Protein AF-A0A1F4ZRH1-F1 (afdb_monomer_lite)

Structure (mmCIF, N/CA/C/O backbone):
data_AF-A0A1F4ZRH1-F1
#
_entry.id   AF-A0A1F4ZRH1-F1
#
loop_
_atom_site.group_PDB
_atom_site.id
_atom_site.type_symbol
_atom_site.label_atom_id
_atom_site.label_alt_id
_atom_site.label_comp_id
_atom_site.label_asym_id
_atom_site.label_entity_id
_atom_site.label_seq_id
_atom_site.pdbx_PDB_i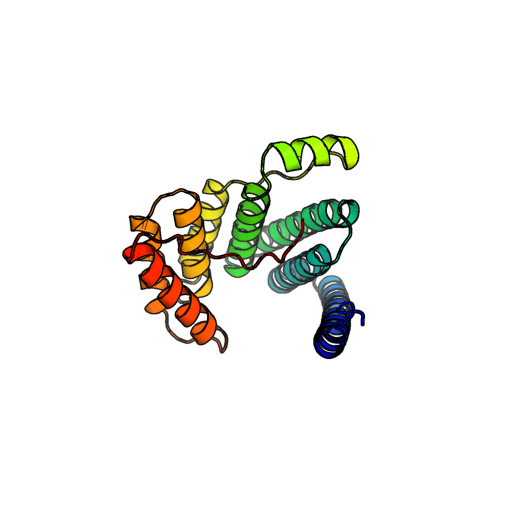ns_code
_atom_site.Cartn_x
_atom_site.Cartn_y
_atom_site.Cartn_z
_atom_site.occupancy
_atom_site.B_iso_or_equiv
_atom_site.auth_seq_id
_atom_site.auth_comp_id
_atom_site.auth_asym_id
_atom_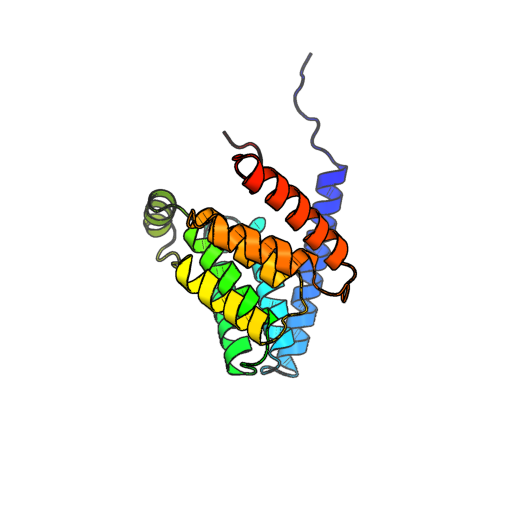site.auth_atom_id
_atom_site.pdbx_PDB_model_num
ATOM 1 N N . MET A 1 1 ? 32.258 24.489 25.227 1.00 35.72 1 MET A N 1
ATOM 2 C CA . MET A 1 1 ? 32.718 23.386 24.354 1.00 35.72 1 MET A CA 1
ATOM 3 C C . MET A 1 1 ? 31.509 22.876 23.590 1.00 35.72 1 MET A C 1
ATOM 5 O O . MET A 1 1 ? 30.436 22.806 24.173 1.00 35.72 1 MET A O 1
ATOM 9 N N . ASN A 1 2 ? 31.666 22.681 22.284 1.00 35.19 2 ASN A N 1
ATOM 10 C CA . ASN A 1 2 ? 30.595 22.516 21.301 1.00 35.19 2 ASN A CA 1
ATOM 11 C C . ASN A 1 2 ? 29.856 21.171 21.477 1.00 35.19 2 ASN A C 1
ATOM 13 O O . ASN A 1 2 ? 30.513 20.148 21.639 1.00 35.19 2 ASN A O 1
ATOM 17 N N . VAL A 1 3 ? 28.518 21.177 21.445 1.00 43.03 3 VAL A N 1
ATOM 18 C CA . VAL A 1 3 ? 27.642 19.982 21.545 1.00 43.03 3 VAL A CA 1
ATOM 19 C C . VAL A 1 3 ? 26.944 19.728 20.196 1.00 43.03 3 VAL A C 1
ATOM 21 O O . VAL A 1 3 ? 25.777 19.358 20.130 1.00 43.03 3 VAL A O 1
ATOM 24 N N . GLY A 1 4 ? 27.651 19.991 19.098 1.00 48.06 4 GLY A N 1
ATOM 25 C CA . GLY A 1 4 ? 27.211 19.716 17.732 1.00 48.06 4 GLY A CA 1
ATOM 26 C C . GLY A 1 4 ? 28.145 18.697 17.088 1.00 48.06 4 GLY A C 1
ATOM 27 O O . GLY A 1 4 ? 29.353 18.795 17.268 1.00 48.06 4 GLY A O 1
ATOM 28 N N . ASP A 1 5 ? 27.567 17.752 16.348 1.00 49.81 5 ASP A N 1
ATOM 29 C CA . ASP A 1 5 ? 28.230 16.772 15.472 1.00 49.81 5 ASP A CA 1
ATOM 30 C C . ASP A 1 5 ? 28.573 15.397 16.070 1.00 49.81 5 ASP A C 1
ATOM 32 O O . ASP A 1 5 ? 29.643 14.834 15.849 1.00 49.81 5 ASP A O 1
ATOM 36 N N . HIS A 1 6 ? 27.589 14.751 16.698 1.00 49.56 6 HIS A N 1
ATOM 37 C CA . HIS A 1 6 ? 27.483 13.292 16.586 1.00 49.56 6 HIS A CA 1
ATOM 38 C C . HIS A 1 6 ? 26.570 12.935 15.410 1.00 49.56 6 HIS A C 1
ATOM 40 O O . HIS A 1 6 ? 25.412 12.559 15.580 1.00 49.56 6 HIS A O 1
ATOM 46 N N . VAL A 1 7 ? 27.102 13.055 14.191 1.00 51.12 7 VAL A N 1
ATOM 47 C CA . VAL A 1 7 ? 26.555 12.314 13.049 1.00 51.12 7 VAL A CA 1
ATOM 48 C C . VAL A 1 7 ? 26.763 10.832 13.365 1.00 51.12 7 VAL A C 1
ATOM 50 O O . VAL A 1 7 ? 27.896 10.393 13.550 1.00 51.12 7 VAL A O 1
ATOM 53 N N . ASP A 1 8 ? 25.681 10.063 13.496 1.00 56.31 8 ASP A N 1
ATOM 54 C CA . ASP A 1 8 ? 25.752 8.625 13.765 1.00 56.31 8 ASP A CA 1
ATOM 55 C C . ASP A 1 8 ? 26.332 7.900 12.537 1.00 56.31 8 ASP A C 1
ATOM 57 O O . ASP A 1 8 ? 25.618 7.500 11.614 1.00 56.31 8 ASP A O 1
ATOM 61 N N . TYR A 1 9 ? 27.659 7.762 12.505 1.00 53.91 9 TYR A N 1
ATOM 62 C CA . TYR A 1 9 ? 28.399 7.109 11.425 1.00 53.91 9 TYR A CA 1
ATOM 63 C C . TYR A 1 9 ? 27.911 5.670 11.161 1.00 53.91 9 TYR A C 1
ATOM 65 O O . TYR A 1 9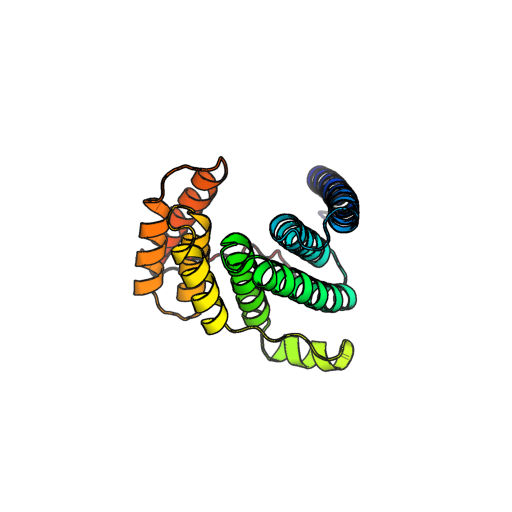 ? 27.936 5.223 10.018 1.00 53.91 9 TYR A O 1
ATOM 73 N N . ARG A 1 10 ? 27.370 4.956 12.166 1.00 54.31 10 ARG A N 1
ATOM 74 C CA . ARG A 1 10 ? 26.767 3.621 11.967 1.00 54.31 10 ARG A CA 1
ATOM 75 C C . ARG A 1 10 ? 25.454 3.680 11.196 1.00 54.31 10 ARG A C 1
ATOM 77 O O . ARG A 1 10 ? 25.177 2.774 10.409 1.00 54.31 10 ARG A O 1
ATOM 84 N N . ALA A 1 11 ? 24.643 4.710 11.427 1.00 60.69 11 ALA A N 1
ATOM 85 C CA . ALA A 1 11 ? 23.401 4.912 10.691 1.00 60.69 11 ALA A CA 1
ATOM 86 C C . ALA A 1 11 ? 23.687 5.254 9.222 1.00 60.69 11 ALA A C 1
ATOM 88 O O . ALA A 1 11 ? 23.061 4.675 8.334 1.00 60.69 11 ALA A O 1
ATOM 89 N N . LYS A 1 12 ? 24.693 6.104 8.975 1.00 60.84 12 LYS A N 1
ATOM 90 C CA . LYS A 1 12 ? 25.123 6.491 7.625 1.00 60.84 12 LYS A CA 1
ATOM 91 C C . LYS A 1 12 ? 25.695 5.310 6.831 1.00 60.84 12 LYS A C 1
ATOM 93 O O . LYS A 1 12 ? 25.246 5.050 5.719 1.00 60.84 12 LYS A O 1
ATOM 98 N N . ASP A 1 13 ? 26.588 4.522 7.430 1.00 69.00 13 ASP A N 1
ATOM 99 C CA . ASP A 1 13 ? 27.142 3.314 6.799 1.00 69.00 13 ASP A CA 1
ATOM 100 C C . ASP A 1 13 ? 26.060 2.273 6.479 1.00 69.00 13 ASP A C 1
ATOM 102 O O . ASP A 1 13 ? 26.086 1.605 5.441 1.00 69.00 13 ASP A O 1
ATOM 106 N N . HIS A 1 14 ? 25.088 2.108 7.378 1.00 67.50 14 HIS A N 1
ATOM 107 C CA . HIS A 1 14 ? 23.956 1.217 7.152 1.00 67.50 14 HIS A CA 1
ATOM 108 C C . HIS A 1 14 ? 23.072 1.713 5.996 1.00 67.50 14 HIS A C 1
ATOM 110 O O . HIS A 1 14 ? 22.628 0.915 5.168 1.00 67.50 14 HIS A O 1
ATOM 116 N N . GLU A 1 15 ? 22.834 3.018 5.911 1.00 66.19 15 GLU A N 1
ATOM 117 C CA . GLU A 1 15 ? 22.041 3.650 4.858 1.00 66.19 15 GLU A CA 1
ATOM 118 C C . GLU A 1 15 ? 22.713 3.558 3.481 1.00 66.19 15 GLU A C 1
ATOM 120 O O . GLU A 1 15 ? 22.067 3.156 2.510 1.00 66.19 15 GLU A O 1
ATOM 125 N N . GLU A 1 16 ? 24.024 3.793 3.402 1.00 70.81 16 GLU A N 1
ATOM 126 C CA . GLU A 1 16 ? 24.809 3.629 2.173 1.00 70.81 16 GLU A CA 1
ATOM 127 C C . GLU A 1 16 ? 24.815 2.170 1.687 1.00 70.81 16 GLU A C 1
ATOM 129 O O . GLU A 1 16 ? 24.584 1.897 0.503 1.00 70.81 16 GLU A O 1
ATOM 134 N N . ARG A 1 17 ? 24.978 1.201 2.600 1.00 76.69 17 ARG A N 1
ATOM 135 C CA . ARG A 1 17 ? 24.862 -0.233 2.270 1.00 76.69 17 ARG A CA 1
ATOM 136 C C . ARG A 1 17 ? 23.468 -0.577 1.755 1.00 76.69 17 ARG A C 1
ATOM 138 O O . ARG A 1 17 ? 23.334 -1.276 0.746 1.00 76.69 17 ARG A O 1
ATOM 145 N N . MET A 1 18 ? 22.426 -0.063 2.406 1.00 74.31 18 MET A N 1
ATOM 146 C CA . MET A 1 18 ? 21.044 -0.254 1.973 1.00 74.31 18 MET A CA 1
ATOM 147 C C . MET A 1 18 ? 20.796 0.338 0.586 1.00 74.31 18 MET A C 1
ATOM 149 O O . MET A 1 18 ? 20.173 -0.326 -0.242 1.00 74.31 18 MET A O 1
ATOM 153 N N . LEU A 1 19 ? 21.319 1.529 0.291 1.00 73.56 19 LEU A N 1
ATOM 154 C CA . LEU A 1 19 ? 21.220 2.136 -1.036 1.00 73.56 19 LEU A CA 1
ATOM 155 C C . LEU A 1 19 ? 21.942 1.289 -2.095 1.00 73.56 19 LEU A C 1
ATOM 157 O O . LEU A 1 19 ? 21.392 1.046 -3.172 1.00 73.56 19 LEU A O 1
ATOM 161 N N . GLY A 1 20 ? 23.116 0.746 -1.764 1.00 83.19 20 GLY A N 1
ATOM 162 C CA . GLY A 1 20 ? 23.834 -0.202 -2.616 1.00 83.19 20 GLY A CA 1
ATOM 163 C C . GLY A 1 20 ? 23.011 -1.455 -2.945 1.00 83.19 20 GLY A C 1
ATOM 164 O O . GLY A 1 20 ? 22.976 -1.890 -4.099 1.00 83.19 20 GLY A O 1
ATOM 165 N N . HIS A 1 21 ? 22.290 -2.013 -1.967 1.00 85.75 21 HIS A N 1
ATOM 166 C CA . HIS A 1 21 ? 21.382 -3.142 -2.200 1.00 85.75 21 HIS A CA 1
ATOM 167 C C . HIS A 1 21 ? 20.194 -2.771 -3.094 1.00 85.75 21 HIS A C 1
ATOM 169 O O . HIS A 1 21 ? 19.818 -3.557 -3.960 1.00 85.75 21 HIS A O 1
ATOM 175 N N . VAL A 1 22 ? 19.631 -1.574 -2.925 1.00 85.31 22 VAL A N 1
ATOM 176 C CA . VAL A 1 22 ? 18.506 -1.076 -3.734 1.00 85.31 22 VAL A CA 1
ATOM 177 C C . VAL A 1 22 ? 18.901 -0.908 -5.197 1.00 85.31 22 VAL A C 1
ATOM 179 O O . VAL A 1 22 ? 18.166 -1.348 -6.078 1.00 85.31 22 VAL A O 1
ATOM 182 N N . LEU A 1 23 ? 20.073 -0.328 -5.465 1.00 85.31 23 LEU A N 1
ATOM 183 C CA . LEU A 1 23 ? 20.578 -0.151 -6.829 1.00 85.31 23 LEU A CA 1
ATOM 184 C C . LEU A 1 23 ? 20.875 -1.496 -7.505 1.00 85.31 23 LEU A C 1
ATOM 186 O O . LEU A 1 23 ? 20.501 -1.705 -8.658 1.00 85.31 23 LEU A O 1
ATOM 190 N N . LYS A 1 24 ? 21.488 -2.442 -6.780 1.00 91.12 24 LYS A N 1
ATOM 191 C CA . LYS A 1 24 ? 21.709 -3.806 -7.290 1.00 91.12 24 LYS A CA 1
ATOM 192 C C . LYS A 1 24 ? 20.387 -4.524 -7.577 1.00 91.12 24 LYS A C 1
ATOM 194 O O . LYS A 1 24 ? 20.257 -5.158 -8.620 1.00 91.12 24 LYS A O 1
ATOM 199 N N . ALA A 1 25 ? 19.398 -4.401 -6.690 1.00 91.12 25 ALA A N 1
ATOM 200 C CA . ALA A 1 25 ? 18.073 -4.982 -6.896 1.00 91.12 25 ALA A CA 1
ATOM 201 C C . ALA A 1 25 ? 17.400 -4.420 -8.157 1.00 91.12 25 ALA A C 1
ATOM 203 O O . ALA A 1 25 ? 16.880 -5.191 -8.958 1.00 91.12 25 ALA A O 1
ATOM 204 N N . GLU A 1 26 ? 17.475 -3.106 -8.384 1.00 88.19 26 GLU A N 1
ATOM 205 C CA . GLU A 1 26 ? 16.948 -2.479 -9.601 1.00 88.19 26 GLU A CA 1
ATOM 206 C C . GLU A 1 26 ? 17.600 -3.054 -10.870 1.00 88.19 26 GLU A C 1
ATOM 208 O O . GLU A 1 26 ? 16.907 -3.358 -11.840 1.00 88.19 26 GLU A O 1
ATOM 213 N N . GLN A 1 27 ? 18.922 -3.257 -10.867 1.00 91.75 27 GLN A N 1
ATOM 214 C CA . GLN A 1 27 ? 19.625 -3.852 -12.009 1.00 91.75 27 GLN A CA 1
ATOM 215 C C . GLN A 1 27 ? 19.135 -5.273 -12.312 1.00 91.75 27 GLN A C 1
ATOM 217 O O . GLN A 1 27 ? 18.909 -5.605 -13.477 1.00 91.75 27 GLN A O 1
ATOM 222 N N . TYR A 1 28 ? 18.947 -6.108 -11.287 1.00 94.31 28 TYR A N 1
ATOM 223 C CA . TYR A 1 28 ? 18.420 -7.461 -11.475 1.00 94.31 28 TYR A CA 1
ATOM 224 C C . TYR A 1 28 ? 16.976 -7.456 -11.973 1.00 94.31 28 TYR A C 1
ATOM 226 O O . TYR A 1 28 ? 16.651 -8.206 -12.890 1.00 94.31 28 TYR A O 1
ATOM 234 N N . LEU A 1 29 ? 16.129 -6.576 -11.436 1.00 93.94 29 LEU A N 1
ATOM 235 C CA . LEU A 1 29 ? 14.738 -6.449 -11.872 1.00 93.94 29 LEU A CA 1
ATOM 236 C C . LEU A 1 29 ? 14.642 -5.963 -13.323 1.00 93.94 29 LEU A C 1
ATOM 238 O O . LEU A 1 29 ? 13.847 -6.498 -14.086 1.00 93.94 29 LEU A O 1
ATOM 242 N N . LYS A 1 30 ? 15.502 -5.030 -13.752 1.00 91.94 30 LYS A N 1
ATOM 243 C CA . LYS A 1 30 ? 15.584 -4.612 -15.164 1.00 91.94 30 LYS A CA 1
ATOM 244 C C . LYS A 1 30 ? 15.978 -5.761 -16.088 1.00 91.94 30 LYS A C 1
ATOM 246 O O . LYS A 1 30 ? 15.374 -5.918 -17.143 1.00 91.94 30 LYS A O 1
ATOM 251 N N . LYS A 1 31 ? 16.952 -6.586 -15.690 1.00 94.88 31 LYS A N 1
ATOM 252 C CA . LYS A 1 31 ? 17.330 -7.791 -16.448 1.00 94.88 31 LYS A CA 1
ATOM 253 C C . LYS A 1 31 ? 16.176 -8.794 -16.521 1.00 94.88 31 LYS A C 1
ATOM 255 O O . LYS A 1 31 ? 15.911 -9.324 -17.592 1.00 94.88 31 LYS A O 1
ATOM 260 N N . ALA A 1 32 ? 15.462 -9.009 -15.417 1.00 93.94 32 ALA A N 1
ATOM 261 C CA . ALA A 1 32 ? 14.293 -9.884 -15.389 1.00 93.94 32 ALA A CA 1
ATOM 262 C C . ALA A 1 32 ? 13.169 -9.372 -16.308 1.00 93.94 32 ALA A C 1
ATOM 264 O O . ALA A 1 32 ? 12.626 -10.150 -17.087 1.00 93.94 32 ALA A O 1
ATOM 265 N N . LEU A 1 33 ? 12.886 -8.063 -16.303 1.00 93.25 33 LEU A N 1
ATOM 266 C CA . LEU A 1 33 ? 11.901 -7.445 -17.202 1.00 93.25 33 LEU A CA 1
ATOM 267 C C . LEU A 1 33 ? 12.325 -7.465 -18.674 1.00 93.25 33 LEU A C 1
ATOM 269 O O . LEU A 1 33 ? 11.459 -7.454 -19.541 1.00 93.25 33 LEU A O 1
ATOM 273 N N . ALA A 1 34 ? 13.625 -7.494 -18.973 1.00 93.94 34 ALA A N 1
ATOM 274 C CA . ALA A 1 34 ? 14.104 -7.667 -20.344 1.00 93.94 34 ALA A CA 1
ATOM 275 C C . ALA A 1 34 ? 13.832 -9.086 -20.876 1.00 93.94 34 ALA A C 1
ATOM 277 O O . ALA A 1 34 ? 13.640 -9.256 -22.075 1.00 93.94 34 ALA A O 1
ATOM 278 N N . ILE A 1 35 ? 13.798 -10.087 -19.991 1.00 95.38 35 ILE A N 1
ATOM 279 C CA . ILE A 1 35 ? 13.500 -11.484 -20.336 1.00 95.38 35 ILE A CA 1
ATOM 280 C C . ILE A 1 35 ? 11.987 -11.716 -20.384 1.00 95.38 35 ILE A C 1
ATOM 282 O O . ILE A 1 35 ? 11.479 -12.290 -21.343 1.00 95.38 35 ILE A O 1
ATOM 286 N N . ASN A 1 36 ? 11.261 -11.262 -19.360 1.00 93.56 36 ASN A N 1
ATOM 287 C CA . ASN A 1 36 ? 9.805 -11.327 -19.306 1.00 93.56 36 ASN A CA 1
ATOM 288 C C . ASN A 1 36 ? 9.220 -9.952 -18.939 1.00 93.56 36 ASN A C 1
ATOM 290 O O . ASN A 1 36 ? 9.039 -9.646 -17.755 1.00 93.56 36 ASN A O 1
ATOM 294 N N . PRO A 1 37 ? 8.873 -9.129 -19.944 1.00 92.06 37 PRO A N 1
ATOM 295 C CA . PRO A 1 37 ? 8.272 -7.821 -19.715 1.00 92.06 37 PRO A CA 1
ATOM 296 C C . PRO A 1 37 ? 6.900 -7.884 -19.041 1.00 92.06 37 PRO A C 1
ATOM 298 O O . PRO A 1 37 ? 6.451 -6.870 -18.514 1.00 92.06 37 PRO A O 1
ATOM 301 N N . ASN A 1 38 ? 6.224 -9.030 -19.047 1.00 93.81 38 ASN A N 1
ATOM 302 C CA . ASN A 1 38 ? 4.853 -9.154 -18.559 1.00 93.81 38 ASN A CA 1
ATOM 303 C C . ASN A 1 38 ? 4.788 -9.780 -17.157 1.00 93.81 38 ASN A C 1
ATOM 305 O O . ASN A 1 38 ? 3.698 -10.010 -16.642 1.00 93.81 38 ASN A O 1
ATOM 309 N N . ASP A 1 39 ? 5.930 -10.040 -16.507 1.00 94.12 39 ASP A N 1
ATOM 310 C CA . ASP A 1 39 ? 5.935 -10.607 -15.158 1.00 94.12 39 ASP A CA 1
ATOM 311 C C . ASP A 1 39 ? 5.430 -9.593 -14.121 1.00 94.12 39 ASP A C 1
ATOM 313 O O . ASP A 1 39 ? 6.145 -8.680 -13.688 1.00 94.12 39 ASP A O 1
ATOM 317 N N . SER A 1 40 ? 4.181 -9.780 -13.696 1.00 95.19 40 SER A N 1
ATOM 318 C CA . SER A 1 40 ? 3.506 -8.913 -12.731 1.00 95.19 40 SER A CA 1
ATOM 319 C C . SER A 1 40 ? 4.277 -8.790 -11.413 1.00 95.19 40 SER A C 1
ATOM 321 O O . SER A 1 40 ? 4.417 -7.694 -10.859 1.00 95.19 40 SER A O 1
ATOM 323 N N . ARG A 1 41 ? 4.860 -9.894 -10.927 1.00 93.38 41 ARG A N 1
ATOM 324 C CA . ARG A 1 41 ? 5.642 -9.899 -9.685 1.00 93.38 41 ARG A CA 1
ATOM 325 C C . ARG A 1 41 ? 6.880 -9.016 -9.803 1.00 93.38 41 ARG A C 1
ATOM 327 O O . ARG A 1 41 ? 7.113 -8.185 -8.924 1.00 93.38 41 ARG A O 1
ATOM 334 N N . THR A 1 42 ? 7.661 -9.163 -10.870 1.00 94.88 42 THR A N 1
ATOM 335 C CA . THR A 1 42 ? 8.857 -8.347 -11.112 1.00 94.88 42 THR A CA 1
ATOM 336 C C . THR A 1 42 ? 8.495 -6.872 -11.255 1.00 94.88 42 THR A C 1
ATOM 338 O O . THR A 1 42 ? 9.182 -6.029 -10.680 1.00 94.88 42 THR A O 1
ATOM 341 N N . ARG A 1 43 ? 7.389 -6.538 -11.933 1.00 94.38 43 ARG A N 1
ATOM 342 C CA . ARG A 1 43 ? 6.908 -5.148 -12.033 1.00 94.38 43 ARG A CA 1
ATOM 343 C C . ARG A 1 43 ? 6.523 -4.553 -10.685 1.00 94.38 43 ARG A C 1
ATOM 345 O O . ARG A 1 43 ? 6.980 -3.461 -10.344 1.00 94.38 43 ARG A O 1
ATOM 352 N N . PHE A 1 44 ? 5.770 -5.293 -9.871 1.00 95.06 44 PHE A N 1
ATOM 353 C CA . PHE A 1 44 ? 5.474 -4.896 -8.495 1.00 95.06 44 PHE A CA 1
ATOM 354 C C . PHE A 1 44 ? 6.769 -4.656 -7.695 1.00 95.06 44 PHE A C 1
ATOM 356 O O . PHE A 1 44 ? 6.928 -3.593 -7.090 1.00 95.06 44 PHE A O 1
ATOM 363 N N . LEU A 1 45 ? 7.722 -5.594 -7.726 1.00 93.56 45 LEU A N 1
ATOM 364 C CA . LEU A 1 45 ? 8.999 -5.461 -7.015 1.00 93.56 45 LEU A CA 1
ATOM 365 C C . LEU A 1 45 ? 9.797 -4.248 -7.507 1.00 93.56 45 LEU A C 1
ATOM 367 O O . LEU A 1 45 ? 10.357 -3.510 -6.695 1.00 93.56 45 LEU A O 1
ATOM 371 N N . ASN A 1 46 ? 9.795 -3.993 -8.815 1.00 93.25 46 ASN A N 1
ATOM 372 C CA . ASN A 1 46 ? 10.433 -2.823 -9.406 1.00 93.25 46 ASN A CA 1
ATOM 373 C C . ASN A 1 46 ? 9.795 -1.526 -8.894 1.00 93.25 46 ASN A C 1
ATOM 375 O O . ASN A 1 46 ? 10.507 -0.632 -8.437 1.00 93.25 46 ASN A O 1
ATOM 379 N N . SER A 1 47 ? 8.461 -1.455 -8.835 1.00 93.12 47 SER A N 1
ATOM 380 C CA . SER A 1 47 ? 7.751 -0.315 -8.241 1.00 93.12 47 SER A CA 1
ATOM 381 C C . SER A 1 47 ? 8.148 -0.075 -6.775 1.00 93.12 47 SER A C 1
ATOM 383 O O . SER A 1 47 ? 8.364 1.066 -6.362 1.00 93.12 47 SER A O 1
ATOM 385 N N . ALA A 1 48 ? 8.335 -1.141 -5.990 1.00 91.06 48 ALA A N 1
ATOM 386 C CA . ALA A 1 48 ? 8.722 -1.044 -4.585 1.00 91.06 48 ALA A CA 1
ATOM 387 C C . ALA A 1 48 ? 10.163 -0.525 -4.417 1.00 91.06 48 ALA A C 1
ATOM 389 O O . ALA A 1 48 ? 10.437 0.286 -3.526 1.00 91.06 48 ALA A O 1
ATOM 390 N N . ILE A 1 49 ? 11.077 -0.957 -5.292 1.00 91.06 49 ILE A N 1
ATOM 391 C CA . ILE A 1 49 ? 12.467 -0.487 -5.339 1.00 91.06 49 ILE A CA 1
ATOM 392 C C . ILE A 1 49 ? 12.536 0.990 -5.742 1.00 91.06 49 ILE A C 1
ATOM 394 O O . ILE A 1 49 ? 13.159 1.781 -5.031 1.00 91.06 49 ILE A O 1
ATOM 398 N N . ILE A 1 50 ? 11.824 1.393 -6.797 1.00 89.38 50 ILE A N 1
ATOM 399 C CA . ILE A 1 50 ? 11.728 2.792 -7.246 1.00 89.38 50 ILE A CA 1
ATOM 400 C C . ILE A 1 50 ? 11.134 3.675 -6.134 1.00 89.38 50 ILE A C 1
ATOM 402 O O . ILE A 1 50 ? 11.653 4.753 -5.835 1.00 89.38 50 ILE A O 1
ATOM 406 N N . GLY A 1 51 ? 10.085 3.204 -5.453 1.00 86.38 51 GLY A N 1
ATOM 407 C CA . GLY A 1 51 ? 9.475 3.915 -4.328 1.00 86.38 51 GLY A CA 1
ATOM 408 C C . GLY A 1 51 ? 10.433 4.115 -3.149 1.00 86.38 51 GLY A C 1
ATOM 409 O O . GLY A 1 51 ? 10.403 5.159 -2.494 1.00 86.38 51 GLY A O 1
ATOM 410 N N . ARG A 1 52 ? 11.327 3.152 -2.890 1.00 86.19 52 ARG A N 1
ATOM 411 C CA . ARG A 1 52 ? 12.379 3.288 -1.875 1.00 86.19 52 ARG A CA 1
ATOM 412 C C . ARG A 1 52 ? 13.433 4.315 -2.284 1.00 86.19 52 ARG A C 1
ATOM 414 O O . ARG A 1 52 ? 13.800 5.131 -1.448 1.00 86.19 52 ARG A O 1
ATOM 421 N N . GLN A 1 53 ? 13.857 4.329 -3.548 1.00 84.81 53 GLN A N 1
ATOM 422 C CA . GLN A 1 53 ? 14.774 5.353 -4.068 1.00 84.81 53 GLN A CA 1
ATOM 423 C C . GLN A 1 53 ? 14.196 6.767 -3.953 1.00 84.81 53 GLN A C 1
ATOM 425 O O . GLN A 1 53 ? 14.937 7.719 -3.731 1.00 84.81 53 GLN A O 1
ATOM 430 N N . GLY A 1 54 ? 12.873 6.910 -4.075 1.00 82.50 54 GLY A N 1
ATOM 431 C CA . GLY A 1 54 ? 12.195 8.191 -3.903 1.00 82.50 54 GLY A CA 1
ATOM 432 C C . GLY A 1 54 ? 12.404 8.815 -2.521 1.00 82.50 54 GLY A C 1
ATOM 433 O O . GLY A 1 54 ? 12.469 10.035 -2.421 1.00 82.50 54 GLY A O 1
ATOM 434 N N . ARG A 1 55 ? 12.560 8.019 -1.457 1.00 77.69 55 ARG A N 1
ATOM 435 C CA . ARG A 1 55 ? 12.675 8.547 -0.084 1.00 77.69 55 ARG A CA 1
ATOM 436 C C . ARG A 1 55 ? 13.913 9.420 0.109 1.00 77.69 55 ARG A C 1
ATOM 438 O O . ARG A 1 55 ? 13.792 10.486 0.697 1.00 77.69 55 ARG A O 1
ATOM 445 N N . GLU A 1 56 ? 15.017 9.022 -0.515 1.00 76.50 56 GLU A N 1
ATOM 446 C CA . GLU A 1 56 ? 16.308 9.723 -0.446 1.00 76.50 56 GLU A CA 1
ATOM 447 C C . GLU A 1 56 ? 16.517 10.717 -1.598 1.00 76.50 56 GLU A C 1
ATOM 449 O O . GLU A 1 56 ? 17.532 11.404 -1.694 1.00 76.50 56 GLU A O 1
ATOM 454 N N . ALA A 1 57 ? 15.569 10.787 -2.533 1.00 79.81 57 ALA A N 1
ATOM 455 C CA . ALA A 1 57 ? 15.685 11.637 -3.702 1.00 79.81 57 ALA A CA 1
ATOM 456 C C . ALA A 1 57 ? 15.259 13.081 -3.403 1.00 79.81 57 ALA A C 1
ATOM 458 O O . ALA A 1 57 ? 14.355 13.345 -2.613 1.00 79.81 57 ALA A O 1
ATOM 459 N N . ASN A 1 58 ? 15.838 14.038 -4.130 1.00 86.06 58 ASN A N 1
ATOM 460 C CA . ASN A 1 58 ? 15.330 15.409 -4.122 1.00 86.06 58 ASN A CA 1
ATOM 461 C C . ASN A 1 58 ? 13.871 15.477 -4.627 1.00 86.06 58 ASN A C 1
ATOM 463 O O . ASN A 1 58 ? 13.394 14.594 -5.346 1.00 86.06 58 ASN A O 1
ATOM 467 N N . ARG A 1 59 ? 13.163 16.566 -4.299 1.00 82.12 59 ARG A N 1
ATOM 468 C CA . ARG A 1 59 ? 11.720 16.718 -4.575 1.00 82.12 59 ARG A CA 1
ATOM 469 C C . ARG A 1 59 ? 11.332 16.547 -6.051 1.00 82.12 59 ARG A C 1
ATOM 471 O O . ARG A 1 59 ? 10.299 15.951 -6.337 1.00 82.12 59 ARG A O 1
ATOM 478 N N . ARG A 1 60 ? 12.156 17.014 -6.999 1.00 84.19 60 ARG A N 1
ATOM 479 C CA . ARG A 1 60 ? 11.895 16.822 -8.442 1.00 84.19 60 ARG A CA 1
ATOM 480 C C . ARG A 1 60 ? 11.917 15.344 -8.811 1.00 84.19 60 ARG A C 1
ATOM 482 O O . ARG A 1 60 ? 10.985 14.838 -9.434 1.00 84.19 60 ARG A O 1
ATOM 489 N N . LYS A 1 61 ? 12.967 14.644 -8.383 1.00 86.94 61 LYS A N 1
ATOM 490 C CA . LYS A 1 61 ? 13.130 13.215 -8.638 1.00 86.94 61 LYS A CA 1
ATOM 491 C C . LYS A 1 61 ? 12.072 12.388 -7.896 1.00 86.94 61 LYS A C 1
ATOM 493 O O . LYS A 1 61 ? 11.569 11.436 -8.475 1.00 86.94 61 LYS A O 1
ATOM 498 N N . GLN A 1 62 ? 11.640 12.792 -6.699 1.00 84.88 62 GLN A N 1
ATOM 499 C CA . GLN A 1 62 ? 10.495 12.191 -5.996 1.00 84.88 62 GLN A CA 1
ATOM 500 C C . GLN A 1 62 ? 9.214 12.200 -6.837 1.00 84.88 62 GLN A C 1
ATOM 502 O O . GLN A 1 62 ? 8.569 11.163 -6.976 1.00 84.88 62 GLN A O 1
ATOM 507 N N . VAL A 1 63 ? 8.860 13.347 -7.428 1.00 85.44 63 VAL A N 1
ATOM 508 C CA . VAL A 1 63 ? 7.656 13.465 -8.269 1.00 85.44 63 VAL A CA 1
ATOM 509 C C . VAL A 1 63 ? 7.768 12.588 -9.519 1.00 85.44 63 VAL A C 1
ATOM 511 O O . VAL A 1 63 ? 6.807 11.902 -9.868 1.00 85.44 63 VAL A O 1
ATOM 514 N N . ALA A 1 64 ? 8.933 12.570 -10.175 1.00 88.12 64 ALA A N 1
ATOM 515 C CA . ALA A 1 64 ? 9.167 11.722 -11.344 1.00 88.12 64 ALA A CA 1
ATOM 516 C C . ALA A 1 64 ? 9.070 10.226 -10.998 1.00 88.12 64 ALA A C 1
ATOM 518 O O . ALA A 1 64 ? 8.327 9.492 -11.645 1.00 88.12 64 ALA A O 1
ATOM 519 N N . LEU A 1 65 ? 9.742 9.789 -9.928 1.00 89.12 65 LEU A N 1
ATOM 520 C CA . LEU A 1 65 ? 9.707 8.400 -9.469 1.00 89.12 65 LEU A CA 1
ATOM 521 C C . LEU A 1 65 ? 8.293 7.982 -9.051 1.00 89.12 65 LEU A C 1
ATOM 523 O O . LEU A 1 65 ? 7.877 6.881 -9.385 1.00 89.12 65 LEU A O 1
ATOM 527 N N . ALA A 1 66 ? 7.514 8.854 -8.400 1.00 88.31 66 ALA A N 1
ATOM 528 C CA . ALA A 1 66 ? 6.129 8.554 -8.033 1.00 88.31 66 ALA A CA 1
ATOM 529 C C . ALA A 1 66 ? 5.236 8.257 -9.253 1.00 88.31 66 ALA A C 1
ATOM 531 O O . ALA A 1 66 ? 4.350 7.404 -9.159 1.00 88.31 66 ALA A O 1
ATOM 532 N N . LYS A 1 67 ? 5.477 8.919 -10.396 1.00 90.44 67 LYS A N 1
ATOM 533 C CA . LYS A 1 67 ? 4.797 8.615 -11.669 1.00 90.44 67 LYS A CA 1
ATOM 534 C C . LYS A 1 67 ? 5.236 7.257 -12.218 1.00 90.44 67 LYS A C 1
ATOM 536 O O . LYS A 1 67 ? 4.387 6.461 -12.600 1.00 90.44 67 LYS A O 1
ATOM 541 N N . THR A 1 68 ? 6.534 6.955 -12.192 1.00 92.19 68 THR A N 1
ATOM 542 C CA . THR A 1 68 ? 7.055 5.654 -12.644 1.00 92.19 68 THR A CA 1
ATOM 543 C C . THR A 1 68 ? 6.542 4.497 -11.787 1.00 92.19 68 THR A C 1
ATOM 545 O O . THR A 1 68 ? 6.125 3.478 -12.329 1.00 92.19 68 THR A O 1
ATOM 548 N N . VAL A 1 69 ? 6.503 4.665 -10.460 1.00 93.00 69 VAL A N 1
ATOM 549 C CA . VAL A 1 69 ? 5.916 3.685 -9.530 1.00 93.00 69 VAL A CA 1
ATOM 550 C C . VAL A 1 69 ? 4.486 3.362 -9.942 1.00 93.00 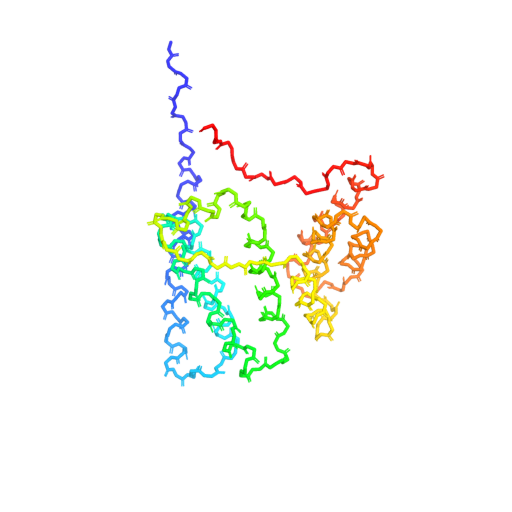69 VAL A C 1
ATOM 552 O O . VAL A 1 69 ? 4.128 2.191 -10.010 1.00 93.00 69 VAL A O 1
ATOM 555 N N . ARG A 1 70 ? 3.686 4.388 -10.258 1.00 94.50 70 ARG A N 1
ATOM 556 C CA . ARG A 1 70 ? 2.300 4.195 -10.678 1.00 94.50 70 ARG A CA 1
ATOM 557 C C . ARG A 1 70 ? 2.199 3.350 -11.949 1.00 94.50 70 ARG A C 1
ATOM 559 O O . ARG A 1 70 ? 1.450 2.385 -11.957 1.00 94.50 70 ARG A O 1
ATOM 566 N N . VAL A 1 71 ? 2.993 3.671 -12.970 1.00 94.88 71 VAL A N 1
ATOM 567 C CA . VAL A 1 71 ? 3.012 2.928 -14.242 1.00 94.88 71 VAL A CA 1
ATOM 568 C C . VAL A 1 71 ? 3.374 1.455 -14.039 1.00 94.88 71 VAL A C 1
ATOM 570 O O . VAL A 1 71 ? 2.744 0.583 -14.629 1.00 94.88 71 VAL A O 1
ATOM 573 N N . GLU A 1 72 ? 4.377 1.158 -13.209 1.00 95.38 72 GLU A N 1
ATOM 574 C CA . GLU A 1 72 ? 4.773 -0.231 -12.934 1.00 95.38 72 GLU A CA 1
ATOM 575 C C . GLU A 1 72 ? 3.691 -1.005 -12.171 1.00 95.38 72 GLU A C 1
ATOM 577 O O . GLU A 1 72 ? 3.454 -2.174 -12.469 1.00 95.38 72 GLU A O 1
ATOM 582 N N . ILE A 1 73 ? 3.007 -0.354 -11.225 1.00 97.12 73 ILE A N 1
ATOM 583 C CA . ILE A 1 73 ? 1.877 -0.944 -10.496 1.00 97.12 73 ILE A CA 1
ATOM 584 C C . ILE A 1 73 ? 0.708 -1.233 -11.442 1.00 97.12 73 ILE A C 1
ATOM 586 O O . ILE A 1 73 ? 0.169 -2.335 -11.407 1.00 97.12 73 ILE A O 1
ATOM 590 N N . ASP A 1 74 ? 0.335 -0.272 -12.290 1.00 96.50 74 ASP A N 1
ATOM 591 C CA . ASP A 1 74 ? -0.785 -0.433 -13.223 1.00 96.50 74 ASP A CA 1
ATOM 592 C C . ASP A 1 74 ? -0.534 -1.601 -14.178 1.00 96.50 74 ASP A C 1
ATOM 594 O O . ASP A 1 74 ? -1.389 -2.470 -14.320 1.00 96.50 74 ASP A O 1
ATOM 598 N N . LYS A 1 75 ? 0.678 -1.697 -14.738 1.00 97.00 75 LYS A N 1
ATOM 599 C CA . LYS A 1 75 ? 1.072 -2.834 -15.579 1.00 97.00 75 LYS A CA 1
ATOM 600 C C . LYS A 1 75 ? 1.083 -4.154 -14.814 1.00 97.00 75 LYS A C 1
ATOM 602 O O . LYS A 1 75 ? 0.702 -5.179 -15.365 1.00 97.00 75 LYS A O 1
ATOM 607 N N . ALA A 1 76 ? 1.527 -4.163 -13.556 1.00 97.50 76 ALA A N 1
ATOM 608 C CA . ALA A 1 76 ? 1.481 -5.375 -12.742 1.00 97.50 76 ALA A CA 1
ATOM 609 C C . ALA A 1 76 ? 0.036 -5.881 -12.578 1.00 97.50 76 ALA A C 1
ATOM 611 O O . ALA A 1 76 ? -0.209 -7.075 -12.731 1.00 97.50 76 ALA A O 1
ATOM 612 N N . ILE A 1 77 ? -0.916 -4.981 -12.323 1.00 97.69 77 ILE A N 1
ATOM 613 C CA . ILE A 1 77 ? -2.342 -5.322 -12.209 1.00 97.69 77 ILE A CA 1
ATOM 614 C C . ILE A 1 77 ? -2.929 -5.725 -13.566 1.00 97.69 77 ILE A C 1
ATOM 616 O O . ILE A 1 77 ? -3.732 -6.648 -13.622 1.00 97.69 77 ILE A O 1
ATOM 620 N N . GLU A 1 78 ? -2.534 -5.059 -14.651 1.00 97.12 78 GLU A N 1
ATOM 621 C CA . GLU A 1 78 ? -2.970 -5.391 -16.011 1.00 97.12 78 GLU A CA 1
ATOM 622 C C . GLU A 1 78 ? -2.572 -6.822 -16.395 1.00 97.12 78 GLU A C 1
ATOM 624 O O . GLU A 1 78 ? -3.406 -7.585 -16.878 1.00 97.12 78 GLU A O 1
ATOM 629 N N . PHE A 1 79 ? -1.318 -7.206 -16.140 1.00 96.12 79 PHE A N 1
ATOM 630 C CA . PHE A 1 79 ? -0.826 -8.543 -16.473 1.00 96.12 79 PHE A CA 1
ATOM 631 C C . PHE A 1 79 ? -1.312 -9.632 -15.516 1.00 96.12 79 PHE A C 1
ATOM 633 O O . PHE A 1 79 ? -1.473 -10.776 -15.934 1.00 96.12 79 PHE A O 1
ATOM 640 N N . ASP A 1 80 ? -1.537 -9.299 -14.246 1.00 97.38 80 ASP A N 1
ATOM 641 C CA . ASP A 1 80 ? -2.119 -10.216 -13.268 1.00 97.38 80 ASP A CA 1
ATOM 642 C C . ASP A 1 80 ? -3.032 -9.459 -12.289 1.00 97.38 80 ASP A C 1
ATOM 644 O O . ASP A 1 80 ? -2.576 -8.951 -11.254 1.00 97.38 80 ASP A O 1
ATOM 648 N N . PRO A 1 81 ? -4.348 -9.419 -12.567 1.00 97.12 81 PRO A N 1
ATOM 649 C CA . PRO A 1 81 ? -5.327 -8.829 -11.659 1.00 97.12 81 PRO A CA 1
ATOM 650 C C . PRO A 1 81 ? -5.439 -9.556 -10.309 1.00 97.12 81 PRO A C 1
ATOM 652 O O . PRO A 1 81 ? -6.050 -9.015 -9.381 1.00 97.12 81 PRO A O 1
ATOM 655 N N . GLY A 1 82 ? -4.888 -10.770 -10.196 1.00 97.56 82 GLY A N 1
ATOM 656 C CA . GLY A 1 82 ? -4.822 -11.577 -8.979 1.00 97.56 82 GLY A CA 1
ATOM 657 C C . GLY A 1 82 ? -3.631 -11.258 -8.073 1.00 97.56 82 GLY A C 1
ATOM 658 O O . GLY A 1 82 ? -3.562 -11.788 -6.965 1.00 97.56 82 GLY A O 1
ATOM 659 N N . ASN A 1 83 ? -2.725 -10.367 -8.488 1.00 97.25 83 ASN A N 1
ATOM 660 C CA . ASN A 1 83 ? -1.566 -9.969 -7.693 1.00 97.25 83 ASN A CA 1
ATOM 661 C C . ASN A 1 83 ? -1.971 -9.050 -6.523 1.00 97.2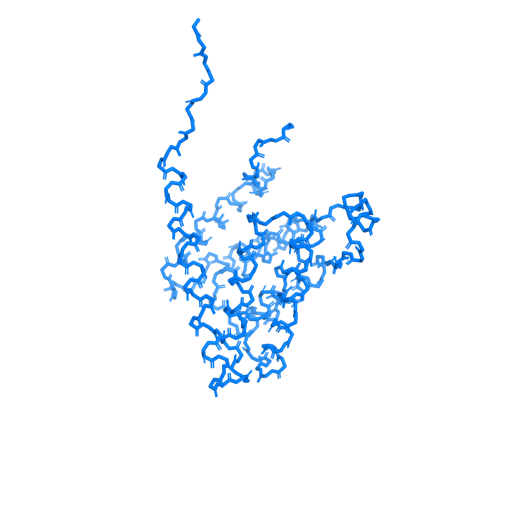5 83 ASN A C 1
ATOM 663 O O . ASN A 1 83 ? -2.052 -7.823 -6.651 1.00 97.25 83 ASN A O 1
ATOM 667 N N . ASP A 1 84 ? -2.187 -9.648 -5.351 1.00 97.62 84 ASP A N 1
ATOM 668 C CA . ASP A 1 84 ? -2.514 -8.975 -4.088 1.00 97.62 84 ASP A CA 1
ATOM 669 C C . ASP A 1 84 ? -1.503 -7.877 -3.723 1.00 97.62 84 ASP A C 1
ATOM 671 O O . ASP A 1 84 ? -1.873 -6.782 -3.284 1.00 97.62 84 ASP A O 1
ATOM 675 N N . MET A 1 85 ? -0.218 -8.127 -3.970 1.00 96.69 85 MET A N 1
ATOM 676 C CA . MET A 1 85 ? 0.859 -7.189 -3.668 1.00 96.69 85 MET A CA 1
ATOM 677 C C . MET A 1 85 ? 0.829 -5.946 -4.564 1.00 96.69 85 MET A C 1
ATOM 679 O O . MET A 1 85 ? 1.133 -4.849 -4.085 1.00 96.69 85 MET A O 1
ATOM 683 N N . ALA A 1 86 ? 0.420 -6.077 -5.828 1.00 97.56 86 ALA A N 1
ATOM 684 C CA . ALA A 1 86 ? 0.242 -4.939 -6.729 1.00 97.56 86 ALA A CA 1
ATOM 685 C C . ALA A 1 86 ? -0.948 -4.063 -6.298 1.00 97.56 86 ALA A C 1
ATOM 687 O O . ALA A 1 86 ? -0.806 -2.841 -6.205 1.00 97.56 86 ALA A O 1
ATOM 688 N N . TRP A 1 87 ? -2.077 -4.671 -5.915 1.00 98.44 87 TRP A N 1
ATOM 689 C CA . TRP A 1 87 ? -3.216 -3.949 -5.331 1.00 98.44 87 TRP A CA 1
ATOM 690 C C . TRP A 1 87 ? -2.859 -3.250 -4.015 1.00 98.44 87 TRP A C 1
ATOM 692 O O . TRP A 1 87 ? -3.245 -2.100 -3.786 1.00 98.44 87 TRP A O 1
ATOM 702 N N . HIS A 1 88 ? -2.058 -3.896 -3.167 1.00 97.75 88 HIS A N 1
ATOM 703 C CA . HIS A 1 88 ? -1.539 -3.280 -1.950 1.00 97.75 88 HIS A CA 1
ATOM 704 C C . HIS A 1 88 ? -0.610 -2.098 -2.250 1.00 97.75 88 HIS A C 1
ATOM 706 O O . HIS A 1 88 ? -0.704 -1.061 -1.593 1.00 97.75 88 HIS A O 1
ATOM 712 N N . ALA A 1 89 ? 0.280 -2.224 -3.237 1.00 96.50 89 ALA A N 1
ATOM 713 C CA . ALA A 1 89 ? 1.168 -1.142 -3.651 1.00 96.50 89 ALA A CA 1
ATOM 714 C C . ALA A 1 89 ? 0.379 0.052 -4.206 1.00 96.50 89 ALA A C 1
ATOM 716 O O . ALA A 1 89 ? 0.669 1.195 -3.849 1.00 96.50 89 ALA A O 1
ATOM 717 N N . LEU A 1 90 ? -0.654 -0.214 -5.010 1.00 97.00 90 LEU A N 1
ATOM 718 C CA . LEU A 1 90 ? -1.583 0.789 -5.522 1.00 97.00 90 LEU A CA 1
ATOM 719 C C . LEU A 1 90 ? -2.269 1.553 -4.384 1.00 97.00 90 LEU A C 1
ATOM 721 O O . LEU A 1 90 ? -2.259 2.787 -4.347 1.00 97.00 90 LEU A O 1
ATOM 725 N N . ALA A 1 91 ? -2.826 0.818 -3.424 1.00 97.38 91 ALA A N 1
ATOM 726 C CA . ALA A 1 91 ? -3.479 1.394 -2.259 1.00 97.38 91 ALA A CA 1
ATOM 727 C C . ALA A 1 91 ? -2.520 2.247 -1.423 1.00 97.38 91 ALA A C 1
ATOM 729 O O . ALA A 1 91 ? -2.839 3.373 -1.033 1.00 97.38 91 ALA A O 1
ATOM 730 N N . PHE A 1 92 ? -1.311 1.736 -1.193 1.00 94.81 92 PHE A N 1
ATOM 731 C CA . PHE A 1 92 ? -0.271 2.452 -0.471 1.00 94.81 92 PHE A CA 1
ATOM 732 C C . PHE A 1 92 ? 0.137 3.740 -1.199 1.00 94.81 92 PHE A C 1
ATOM 734 O O . PHE A 1 92 ? 0.250 4.785 -0.562 1.00 94.81 92 PHE A O 1
ATOM 741 N N . TRP A 1 93 ? 0.275 3.701 -2.527 1.00 93.62 93 TRP A N 1
ATOM 742 C CA . TRP A 1 93 ? 0.558 4.875 -3.355 1.00 93.62 93 TRP A CA 1
ATOM 743 C C . TRP A 1 93 ? -0.530 5.949 -3.209 1.00 93.62 93 TRP A C 1
ATOM 745 O O . TRP A 1 93 ? -0.219 7.116 -2.953 1.00 93.62 93 TRP A O 1
ATOM 755 N N . HIS A 1 94 ? -1.809 5.558 -3.282 1.00 94.94 94 HIS A N 1
ATOM 756 C CA . HIS A 1 94 ? -2.930 6.476 -3.069 1.00 94.94 94 HIS A CA 1
ATOM 757 C C . HIS A 1 94 ? -2.923 7.071 -1.659 1.00 94.94 94 HIS A C 1
ATOM 759 O O . HIS A 1 94 ? -3.107 8.280 -1.507 1.00 94.94 94 HIS A O 1
ATOM 765 N N . LYS A 1 95 ? -2.659 6.256 -0.634 1.00 94.12 95 LYS A N 1
ATOM 766 C CA . LYS A 1 95 ? -2.572 6.721 0.752 1.00 94.12 95 LYS A CA 1
ATOM 767 C C . LYS A 1 95 ? -1.449 7.741 0.940 1.00 94.12 95 LYS A C 1
ATOM 769 O O . LYS A 1 95 ? -1.696 8.830 1.448 1.00 94.12 95 LYS A O 1
ATOM 774 N N . THR A 1 96 ? -0.235 7.422 0.490 1.00 89.12 96 THR A N 1
ATOM 775 C CA . THR A 1 96 ? 0.931 8.307 0.627 1.00 89.12 96 THR A CA 1
ATOM 776 C C . THR A 1 96 ? 0.705 9.648 -0.068 1.00 89.12 96 THR A C 1
ATOM 778 O O . THR A 1 96 ? 1.072 10.693 0.462 1.00 89.12 96 THR A O 1
ATOM 781 N N . LEU A 1 97 ? 0.064 9.658 -1.238 1.00 89.06 97 LEU A N 1
ATOM 782 C CA . LEU A 1 97 ? -0.231 10.909 -1.934 1.00 89.06 97 LEU A CA 1
ATOM 783 C C . LEU A 1 97 ? -1.410 11.681 -1.343 1.00 89.06 97 LEU A C 1
ATOM 785 O O . LEU A 1 97 ? -1.452 12.900 -1.512 1.00 89.06 97 LEU A O 1
ATOM 789 N N . ALA A 1 98 ? -2.348 11.018 -0.664 1.00 89.50 98 ALA A N 1
ATOM 790 C CA . ALA A 1 98 ? -3.404 11.682 0.098 1.00 89.50 98 ALA A CA 1
ATOM 791 C C . ALA A 1 98 ? -2.840 12.391 1.344 1.00 89.50 98 ALA A C 1
ATOM 793 O O . ALA A 1 98 ? -3.294 13.481 1.684 1.00 89.50 98 ALA A O 1
ATOM 794 N N . GLU A 1 99 ? -1.805 11.819 1.971 1.00 85.56 99 GLU A N 1
ATOM 795 C CA . GLU A 1 99 ? -1.080 12.425 3.101 1.00 85.56 99 GLU A CA 1
ATOM 796 C C . GLU A 1 99 ? -0.309 13.696 2.701 1.00 85.56 99 GLU A C 1
ATOM 798 O O . GLU A 1 99 ? -0.052 14.562 3.541 1.00 85.56 99 GLU A O 1
ATOM 803 N N . VAL A 1 100 ? 0.030 13.866 1.416 1.00 81.75 100 VAL A N 1
ATOM 804 C CA . VAL A 1 100 ? 0.565 15.139 0.918 1.00 81.75 100 VAL A CA 1
ATOM 805 C C . VAL A 1 100 ? -0.540 16.196 1.012 1.00 81.75 100 VAL A C 1
ATOM 807 O O . VAL A 1 100 ? -1.468 16.226 0.206 1.00 81.75 100 VAL A O 1
ATOM 810 N N . GLY A 1 101 ? -0.451 17.075 2.011 1.00 78.31 101 GLY A N 1
ATOM 811 C CA . GLY A 1 101 ? -1.436 18.134 2.236 1.00 78.31 101 GLY A CA 1
ATOM 812 C C . GLY A 1 101 ? -1.644 19.050 1.021 1.00 78.31 101 GLY A C 1
ATOM 813 O O . GLY A 1 101 ? -0.758 19.212 0.176 1.00 78.31 101 GLY A O 1
ATOM 814 N N . GLY A 1 102 ? -2.824 19.679 0.945 1.00 74.00 102 GLY A N 1
ATOM 815 C CA . GLY A 1 102 ? -3.236 20.533 -0.179 1.00 74.00 102 GLY A CA 1
ATOM 816 C C . GLY A 1 102 ? -2.237 21.645 -0.507 1.00 74.00 102 GLY A C 1
ATOM 817 O O . GLY A 1 102 ? -1.830 21.769 -1.660 1.00 74.00 102 GLY A O 1
ATOM 818 N N . ALA A 1 103 ? -1.760 22.369 0.509 1.00 68.50 103 ALA A N 1
ATOM 819 C CA . ALA A 1 103 ? -0.763 23.430 0.346 1.00 68.50 103 ALA A CA 1
ATOM 820 C C . ALA A 1 103 ? 0.577 22.900 -0.199 1.00 68.50 103 ALA A C 1
ATOM 822 O O . ALA A 1 103 ? 1.090 23.412 -1.192 1.00 68.50 103 ALA A O 1
ATOM 823 N N . LYS A 1 104 ? 1.113 21.813 0.379 1.00 76.88 104 LYS A N 1
ATOM 824 C CA . LYS A 1 104 ? 2.364 21.181 -0.083 1.00 76.88 104 LYS A CA 1
ATOM 825 C C . LYS A 1 104 ? 2.257 20.718 -1.538 1.00 76.88 104 LYS A C 1
ATOM 827 O O . LYS A 1 104 ? 3.202 20.869 -2.311 1.00 76.88 104 LYS A O 1
ATOM 832 N N . ARG A 1 105 ? 1.093 20.191 -1.928 1.00 82.25 105 ARG A N 1
ATOM 833 C CA . ARG A 1 105 ? 0.807 19.806 -3.313 1.00 82.25 105 ARG A CA 1
ATOM 834 C C . ARG A 1 105 ? 0.711 21.020 -4.238 1.00 82.25 105 ARG A C 1
ATOM 836 O O . ARG A 1 105 ? 1.244 20.960 -5.341 1.00 82.25 105 ARG A O 1
ATOM 843 N N . PHE A 1 106 ? 0.051 22.094 -3.810 1.00 71.94 106 PHE A N 1
ATOM 844 C CA . PHE A 1 106 ? -0.111 23.316 -4.598 1.00 71.94 106 PHE A CA 1
ATOM 845 C C . PHE A 1 106 ? 1.245 23.951 -4.928 1.00 71.94 106 PHE A C 1
ATOM 847 O O . PHE A 1 106 ? 1.603 24.049 -6.100 1.00 71.94 106 PHE A O 1
ATOM 854 N N . PHE A 1 107 ? 2.052 24.256 -3.908 1.00 71.19 107 PHE A N 1
ATOM 855 C CA . PHE A 1 107 ? 3.386 24.832 -4.106 1.00 71.19 107 PHE A CA 1
ATOM 856 C C . PHE A 1 107 ? 4.309 23.899 -4.890 1.00 71.19 107 PHE A C 1
ATOM 858 O O . PHE A 1 107 ? 5.026 24.334 -5.789 1.00 71.19 107 PHE A O 1
ATOM 865 N N . GLY A 1 108 ? 4.253 22.596 -4.612 1.00 78.00 108 GLY A N 1
ATOM 866 C CA . GLY A 1 108 ? 5.011 21.622 -5.384 1.00 78.00 108 GLY A CA 1
ATOM 867 C C . GLY A 1 108 ? 4.584 21.560 -6.856 1.00 78.00 108 GLY A C 1
ATOM 868 O O . GLY A 1 108 ? 5.438 21.352 -7.711 1.00 78.00 108 GLY A O 1
ATOM 869 N N . SER A 1 109 ? 3.305 21.791 -7.169 1.00 77.31 109 SER A N 1
ATOM 870 C CA . SER A 1 109 ? 2.814 21.757 -8.553 1.00 77.31 109 SER A CA 1
ATOM 871 C C . SER A 1 109 ? 3.286 22.952 -9.382 1.00 77.31 109 SER A C 1
ATOM 873 O O . SER A 1 109 ? 3.545 22.796 -10.571 1.00 77.31 109 SER A O 1
ATOM 875 N N . ILE A 1 110 ? 3.461 24.119 -8.752 1.00 76.69 110 ILE A N 1
ATOM 876 C CA . ILE A 1 110 ? 4.020 25.319 -9.397 1.00 76.69 110 ILE A CA 1
ATOM 877 C C . ILE A 1 110 ? 5.497 25.103 -9.757 1.00 76.69 110 ILE A C 1
ATOM 879 O O . ILE A 1 110 ? 5.935 25.464 -10.843 1.00 76.69 110 ILE A O 1
ATOM 883 N N . ILE A 1 111 ? 6.271 24.485 -8.858 1.00 78.81 111 ILE A N 1
ATOM 884 C CA . ILE A 1 111 ? 7.729 24.354 -9.016 1.00 78.81 111 ILE A CA 1
ATOM 885 C C . ILE A 1 111 ? 8.113 23.111 -9.838 1.00 78.81 111 ILE A C 1
ATOM 887 O O . ILE A 1 111 ? 9.139 23.100 -10.524 1.00 78.81 111 ILE A O 1
ATOM 891 N N . TYR A 1 112 ? 7.328 22.034 -9.742 1.00 78.25 112 TYR A N 1
ATOM 892 C CA . TYR A 1 112 ? 7.681 20.710 -10.271 1.00 78.25 112 TYR A CA 1
ATOM 893 C C . TYR A 1 112 ? 6.678 20.163 -11.300 1.00 78.25 112 TYR A C 1
ATOM 895 O O . TYR A 1 112 ? 6.849 19.040 -11.779 1.00 78.25 112 TYR A O 1
ATOM 903 N N . GLY A 1 113 ? 5.650 20.938 -11.660 1.00 78.12 113 GLY A N 1
ATOM 904 C CA . GLY A 1 113 ? 4.555 20.499 -12.527 1.00 78.12 113 GLY A CA 1
ATOM 905 C C . GLY A 1 113 ? 3.569 19.570 -11.811 1.00 78.12 113 GLY A C 1
ATOM 906 O O . GLY A 1 113 ? 3.660 19.349 -10.608 1.00 78.12 113 GLY A O 1
ATOM 907 N N . SER A 1 114 ? 2.610 19.002 -12.551 1.00 77.62 114 SER A N 1
ATOM 908 C CA . SER A 1 114 ? 1.520 18.195 -11.974 1.00 77.62 114 SER A CA 1
ATOM 909 C C . SER A 1 114 ? 2.023 17.091 -11.026 1.00 77.62 114 SER A C 1
ATOM 911 O O . SER A 1 114 ? 2.694 16.139 -11.457 1.00 77.62 114 SER A O 1
ATOM 913 N N . ILE A 1 115 ? 1.680 17.234 -9.738 1.00 78.00 115 ILE A N 1
ATOM 914 C CA . ILE A 1 115 ? 1.904 16.238 -8.686 1.00 78.00 115 ILE A CA 1
ATOM 915 C C . ILE A 1 115 ? 0.733 15.251 -8.698 1.00 78.00 115 ILE A C 1
ATOM 917 O O . ILE A 1 115 ? -0.421 15.685 -8.592 1.00 78.00 115 ILE A O 1
ATOM 921 N N . PRO A 1 116 ? 0.997 13.933 -8.778 1.00 78.50 116 PRO A N 1
ATOM 922 C CA . PRO A 1 116 ? -0.061 12.933 -8.747 1.00 78.50 116 PRO A CA 1
ATOM 923 C C . PRO A 1 116 ? -0.952 13.062 -7.502 1.00 78.50 116 PRO A C 1
ATOM 925 O O . PRO A 1 116 ? -0.497 13.433 -6.416 1.00 78.50 116 PRO A O 1
ATOM 928 N N . ARG A 1 117 ? -2.245 12.761 -7.656 1.00 82.56 117 ARG A N 1
ATOM 929 C CA . ARG A 1 117 ? -3.227 12.835 -6.567 1.00 82.56 117 ARG A CA 1
ATOM 930 C C . ARG A 1 117 ? -3.553 11.440 -6.046 1.00 82.56 117 ARG A C 1
ATOM 932 O O . ARG A 1 117 ? -3.820 10.528 -6.819 1.00 82.56 117 ARG A O 1
ATOM 939 N N . GLY A 1 118 ? -3.541 11.310 -4.724 1.00 87.88 118 GLY A N 1
ATOM 940 C CA . GLY A 1 118 ? -3.999 10.129 -4.003 1.00 87.88 118 GLY A CA 1
ATOM 941 C C . GLY A 1 118 ? -5.328 10.387 -3.305 1.00 87.88 118 GLY A C 1
ATOM 942 O O . GLY A 1 118 ? -5.708 11.539 -3.102 1.00 87.88 118 GLY A O 1
ATOM 943 N N . SER A 1 119 ? -6.019 9.313 -2.930 1.00 92.94 119 SER A N 1
ATOM 944 C CA . SER A 1 119 ? -7.270 9.364 -2.172 1.00 92.94 119 SER A CA 1
ATOM 945 C C . SER A 1 119 ? -7.263 8.254 -1.130 1.00 92.94 119 SER A C 1
ATOM 947 O O . SER A 1 119 ? -6.895 7.120 -1.438 1.00 92.94 119 SER A O 1
ATOM 949 N N . TYR A 1 120 ? -7.685 8.564 0.094 1.00 94.81 120 TYR A N 1
ATOM 950 C CA . TYR A 1 120 ? -7.854 7.537 1.117 1.00 94.81 120 TYR A CA 1
ATOM 951 C C . TYR A 1 120 ? -8.961 6.540 0.752 1.00 94.81 120 TYR A C 1
ATOM 953 O O . TYR A 1 120 ? -8.826 5.368 1.084 1.00 94.81 120 TYR A O 1
ATOM 961 N N . ASP A 1 121 ? -10.006 6.951 0.028 1.00 96.00 121 ASP A N 1
ATOM 962 C CA . ASP A 1 121 ? -11.059 6.028 -0.414 1.00 96.00 121 ASP A CA 1
ATOM 963 C C . ASP A 1 121 ? -10.538 5.033 -1.462 1.00 96.00 121 ASP A C 1
ATOM 965 O O . ASP A 1 121 ? -10.828 3.841 -1.383 1.00 96.00 121 ASP A O 1
ATOM 969 N N . GLU A 1 122 ? -9.692 5.484 -2.393 1.00 97.19 122 GLU A N 1
ATOM 970 C CA . GLU A 1 122 ? -9.022 4.583 -3.345 1.00 97.19 122 GLU A CA 1
ATOM 971 C C . GLU A 1 122 ? -8.014 3.665 -2.643 1.00 97.19 122 GLU A C 1
ATOM 973 O O . GLU A 1 122 ? -7.895 2.489 -2.987 1.00 97.19 122 GLU A O 1
ATOM 978 N N . ALA A 1 123 ? -7.336 4.163 -1.602 1.00 98.00 123 ALA A N 1
ATOM 979 C CA . ALA A 1 123 ? -6.495 3.323 -0.758 1.00 98.00 123 ALA A CA 1
ATOM 980 C C . ALA A 1 123 ? -7.308 2.222 -0.058 1.00 98.00 123 ALA A C 1
ATOM 982 O O . ALA A 1 123 ? -6.898 1.064 -0.069 1.00 98.00 123 ALA 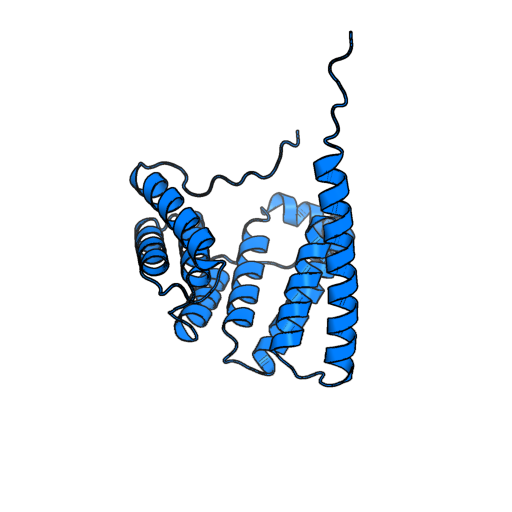A O 1
ATOM 983 N N . VAL A 1 124 ? -8.483 2.550 0.494 1.00 98.56 124 VAL A N 1
ATOM 984 C CA . VAL A 1 124 ? -9.389 1.557 1.094 1.00 98.56 124 VAL A CA 1
ATOM 985 C C . VAL A 1 124 ? -9.776 0.489 0.072 1.00 98.56 124 VAL A C 1
ATOM 987 O O . VAL A 1 124 ? -9.594 -0.693 0.356 1.00 98.56 124 VAL A O 1
ATOM 990 N N . LYS A 1 125 ? -10.230 0.880 -1.128 1.00 98.38 125 LYS A N 1
ATOM 991 C CA . LYS A 1 125 ? -10.614 -0.071 -2.188 1.00 98.38 125 LYS A CA 1
ATOM 992 C C . LYS A 1 125 ? -9.467 -1.006 -2.567 1.00 98.38 125 LYS A C 1
ATOM 994 O O . LYS A 1 125 ? -9.658 -2.218 -2.633 1.00 98.38 125 LYS A O 1
ATOM 999 N N . GLY A 1 126 ? -8.270 -0.461 -2.786 1.00 98.25 126 GLY A N 1
ATOM 1000 C CA . GLY A 1 126 ? -7.110 -1.266 -3.163 1.00 98.25 126 GLY A CA 1
ATOM 1001 C C . GLY A 1 126 ? -6.668 -2.226 -2.052 1.00 98.25 126 GLY A C 1
ATOM 1002 O O . GLY A 1 126 ? -6.369 -3.385 -2.334 1.00 98.25 126 GLY A O 1
ATOM 1003 N N . PHE A 1 127 ? -6.695 -1.804 -0.780 1.00 98.69 127 PHE A N 1
ATOM 1004 C CA . PHE A 1 127 ? -6.387 -2.708 0.331 1.00 98.69 127 PHE A CA 1
ATOM 1005 C C . PHE A 1 127 ? -7.458 -3.785 0.515 1.00 98.69 127 PHE A C 1
ATOM 1007 O O . PHE A 1 127 ? -7.103 -4.941 0.712 1.00 98.69 127 PHE A O 1
ATOM 1014 N N . GLN A 1 128 ? -8.745 -3.448 0.397 1.00 98.62 128 GLN A N 1
ATOM 1015 C CA . GLN A 1 128 ? -9.828 -4.437 0.425 1.00 98.62 128 GLN A CA 1
ATOM 1016 C C . GLN A 1 128 ? -9.684 -5.457 -0.709 1.00 98.62 128 GLN A C 1
ATOM 1018 O O . GLN A 1 128 ? -9.846 -6.656 -0.485 1.00 98.62 128 GLN A O 1
ATOM 1023 N N . LYS A 1 129 ? -9.303 -5.008 -1.913 1.00 98.69 129 LYS A N 1
ATOM 1024 C CA . LYS A 1 129 ? -9.010 -5.907 -3.032 1.00 98.69 129 LYS A CA 1
ATOM 1025 C C . LYS A 1 129 ? -7.829 -6.828 -2.717 1.00 98.69 129 LYS A C 1
ATOM 1027 O O . LYS A 1 129 ? -7.956 -8.034 -2.909 1.00 98.69 129 LYS A O 1
ATOM 1032 N N . ALA A 1 130 ? -6.737 -6.301 -2.167 1.00 98.31 130 ALA A N 1
ATOM 1033 C CA . ALA A 1 130 ? -5.591 -7.106 -1.742 1.00 98.31 130 ALA A CA 1
ATOM 1034 C C . ALA A 1 130 ? -5.973 -8.151 -0.673 1.00 98.31 130 ALA A C 1
ATOM 1036 O O . ALA A 1 130 ? -5.619 -9.318 -0.804 1.00 98.31 130 ALA A O 1
ATOM 1037 N N . ILE A 1 131 ? -6.778 -7.772 0.328 1.00 98.12 131 ILE A N 1
ATOM 1038 C CA . ILE A 1 131 ? -7.308 -8.693 1.352 1.00 98.12 131 ILE A CA 1
ATOM 1039 C C . ILE A 1 131 ? -8.182 -9.780 0.718 1.00 98.12 131 ILE A C 1
ATOM 1041 O O . ILE A 1 131 ? -8.061 -10.942 1.087 1.00 98.12 131 ILE A O 1
ATOM 1045 N N . SER A 1 132 ? -9.033 -9.436 -0.254 1.00 98.31 132 SER A N 1
ATOM 1046 C CA . SER A 1 132 ? -9.883 -10.429 -0.930 1.00 98.31 132 SER A CA 1
ATOM 1047 C C . SER A 1 132 ? -9.081 -11.478 -1.708 1.00 98.31 132 SER A C 1
ATOM 1049 O O . SER A 1 132 ? -9.523 -12.616 -1.831 1.00 98.31 132 SER A O 1
ATOM 1051 N N . LEU A 1 133 ? -7.904 -11.099 -2.217 1.00 97.94 133 LEU A N 1
ATOM 1052 C CA . LEU A 1 133 ? -6.997 -11.982 -2.950 1.00 97.94 133 LEU A CA 1
ATOM 1053 C C . LEU A 1 133 ? -6.116 -12.805 -2.001 1.00 97.94 133 LEU A C 1
ATOM 1055 O O . LEU A 1 133 ? -5.842 -13.972 -2.265 1.00 97.94 133 LEU A O 1
ATOM 1059 N N . ASN A 1 134 ? -5.692 -12.210 -0.884 1.00 95.56 134 ASN A N 1
ATOM 1060 C CA . ASN A 1 134 ? -4.831 -12.847 0.105 1.00 95.56 134 ASN A CA 1
ATOM 1061 C C . ASN A 1 134 ? -5.213 -12.438 1.542 1.00 95.56 134 ASN A C 1
ATOM 1063 O O . ASN A 1 134 ? -4.553 -11.592 2.159 1.00 95.56 134 ASN A O 1
ATOM 1067 N N . PRO A 1 135 ? -6.245 -13.072 2.129 1.00 94.81 135 PRO A N 1
ATOM 1068 C CA . PRO A 1 135 ? -6.740 -12.709 3.460 1.00 94.81 135 PRO A CA 1
ATOM 1069 C C . PRO A 1 135 ? -5.765 -13.086 4.584 1.00 94.81 135 PRO A C 1
ATOM 1071 O O . PRO A 1 135 ? -5.901 -12.637 5.714 1.00 94.81 135 PRO A O 1
ATOM 1074 N N . GLY A 1 136 ? -4.767 -13.929 4.299 1.00 92.00 136 GLY A N 1
ATOM 1075 C CA . GLY A 1 136 ? -3.795 -14.384 5.291 1.00 92.00 136 GLY A CA 1
ATOM 1076 C C . GLY A 1 136 ? -2.609 -13.442 5.497 1.00 92.00 136 GLY A C 1
ATOM 1077 O O . GLY A 1 136 ? -1.747 -13.741 6.328 1.00 92.00 136 GLY A O 1
ATOM 1078 N N . TYR A 1 137 ? -2.505 -12.348 4.737 1.00 93.12 137 TYR A N 1
ATOM 1079 C CA . TYR A 1 137 ? -1.345 -11.466 4.797 1.00 93.12 137 TYR A CA 1
ATOM 1080 C C . TYR A 1 137 ? -1.571 -10.270 5.726 1.00 93.12 137 TYR A C 1
ATOM 1082 O O . TYR A 1 137 ? -2.214 -9.277 5.382 1.00 93.12 137 TYR A O 1
ATOM 1090 N N . CYS A 1 138 ? -0.954 -10.338 6.913 1.00 94.38 138 CYS A N 1
ATOM 1091 C CA . CYS A 1 138 ? -1.166 -9.390 8.014 1.00 94.38 138 CYS A CA 1
ATOM 1092 C C . CYS A 1 138 ? -0.967 -7.918 7.618 1.00 94.38 138 CYS A C 1
ATOM 1094 O O . CYS A 1 138 ? -1.578 -7.025 8.202 1.00 94.38 138 CYS A O 1
ATOM 1096 N N . ASN A 1 139 ? -0.074 -7.645 6.659 1.00 94.81 139 ASN A N 1
ATOM 1097 C CA . ASN A 1 139 ? 0.247 -6.273 6.281 1.00 94.81 139 ASN A CA 1
ATOM 1098 C C . ASN A 1 139 ? -0.898 -5.577 5.534 1.00 94.81 139 ASN A C 1
ATOM 1100 O O . ASN A 1 139 ? -1.011 -4.358 5.620 1.00 94.81 139 ASN A O 1
ATOM 1104 N N . HIS A 1 140 ? -1.744 -6.310 4.803 1.00 96.81 140 HIS A N 1
ATOM 1105 C CA . HIS A 1 140 ? -2.891 -5.695 4.133 1.00 96.81 140 HIS A CA 1
ATOM 1106 C C . HIS A 1 140 ? -3.874 -5.115 5.157 1.00 96.81 140 HIS A C 1
ATOM 1108 O O . HIS A 1 140 ? -4.212 -3.935 5.078 1.00 96.81 140 HIS A O 1
ATOM 1114 N N . HIS A 1 141 ? -4.223 -5.908 6.170 1.00 97.81 141 HIS A N 1
ATOM 1115 C CA . HIS A 1 141 ? -5.063 -5.489 7.292 1.00 97.81 141 HIS A CA 1
ATOM 1116 C C . HIS A 1 141 ? -4.447 -4.333 8.087 1.00 97.81 141 HIS A C 1
ATOM 1118 O O . HIS A 1 141 ? -5.118 -3.341 8.359 1.00 97.81 141 HIS A O 1
ATOM 1124 N N . LEU A 1 142 ? -3.144 -4.403 8.397 1.00 97.06 142 LEU A N 1
ATOM 1125 C CA . LEU A 1 142 ? -2.444 -3.327 9.106 1.00 97.06 142 LEU A CA 1
ATOM 1126 C C . LEU A 1 142 ? -2.547 -1.983 8.366 1.00 97.06 142 LEU A C 1
ATOM 1128 O O . LEU A 1 142 ? -2.833 -0.950 8.972 1.00 97.06 142 LEU A O 1
ATOM 1132 N N . GLU A 1 143 ? -2.288 -1.973 7.059 1.00 97.50 143 GLU A N 1
ATOM 1133 C CA . GLU A 1 143 ? -2.308 -0.735 6.279 1.00 97.50 143 GLU A CA 1
ATOM 1134 C C . GLU A 1 143 ? -3.736 -0.231 6.011 1.00 97.50 143 GLU A C 1
ATOM 1136 O O . GLU A 1 143 ? -3.948 0.988 5.993 1.00 97.50 143 GLU A O 1
ATOM 1141 N N . LEU A 1 144 ? -4.727 -1.125 5.896 1.00 98.50 144 LEU A N 1
ATOM 1142 C CA . LEU A 1 144 ? -6.140 -0.746 5.836 1.00 98.50 144 LEU A CA 1
ATOM 1143 C C . LEU A 1 144 ? -6.610 -0.118 7.154 1.00 98.50 144 LEU A C 1
ATOM 1145 O O . LEU A 1 144 ? -7.188 0.970 7.134 1.00 98.50 144 LEU A O 1
ATOM 1149 N N . ALA A 1 145 ? -6.278 -0.727 8.296 1.00 98.19 145 ALA A N 1
ATOM 1150 C CA . ALA A 1 145 ? -6.583 -0.187 9.619 1.00 98.19 145 ALA A CA 1
ATOM 1151 C C . ALA A 1 145 ? -6.048 1.243 9.773 1.00 98.19 145 ALA A C 1
ATOM 1153 O O . ALA A 1 145 ? -6.782 2.168 10.126 1.00 98.19 145 ALA A O 1
ATOM 1154 N N . ARG A 1 146 ? -4.784 1.460 9.389 1.00 97.31 146 ARG A N 1
ATOM 1155 C CA . ARG A 1 146 ? -4.161 2.791 9.399 1.00 97.31 146 ARG A CA 1
ATOM 1156 C C . ARG A 1 146 ? -4.860 3.791 8.482 1.00 97.31 146 ARG A C 1
ATOM 1158 O O . ARG A 1 146 ? -4.953 4.975 8.803 1.00 97.31 146 ARG A O 1
ATOM 1165 N N . THR A 1 147 ? -5.353 3.329 7.339 1.00 97.00 147 THR A N 1
ATOM 1166 C CA . THR A 1 147 ? -6.121 4.165 6.409 1.00 97.00 147 THR A CA 1
ATOM 1167 C C . THR A 1 147 ? -7.453 4.582 7.033 1.00 97.00 147 THR A C 1
ATOM 1169 O O . THR A 1 147 ? -7.815 5.758 6.978 1.00 97.00 147 THR A O 1
ATOM 1172 N N . TYR A 1 148 ? -8.140 3.670 7.726 1.00 98.12 148 TYR A N 1
ATOM 1173 C CA . TYR A 1 148 ? -9.353 4.000 8.474 1.00 98.12 148 TYR A CA 1
ATOM 1174 C C . TYR A 1 148 ? -9.105 4.971 9.632 1.00 98.12 148 TYR A C 1
ATOM 1176 O O . TYR A 1 148 ? -9.919 5.874 9.833 1.00 98.12 148 TYR A O 1
ATOM 1184 N N . VAL A 1 149 ? -7.966 4.878 10.332 1.00 96.31 149 VAL A N 1
ATOM 1185 C CA . VAL A 1 149 ? -7.563 5.890 11.329 1.00 96.31 149 VAL A CA 1
ATOM 1186 C C . VAL A 1 149 ? -7.472 7.276 10.688 1.00 96.31 149 VAL A C 1
ATOM 1188 O O . VAL A 1 149 ? -8.020 8.235 11.230 1.00 96.31 149 VAL A O 1
ATOM 1191 N N . ARG A 1 150 ? -6.820 7.401 9.522 1.00 93.69 150 ARG A N 1
ATOM 1192 C CA . ARG A 1 150 ? -6.697 8.687 8.802 1.00 93.69 150 ARG A CA 1
ATOM 1193 C C . ARG A 1 150 ? -8.054 9.239 8.361 1.00 93.69 150 ARG A C 1
ATOM 1195 O O . ARG A 1 150 ? -8.256 10.449 8.391 1.00 93.69 150 ARG A O 1
ATOM 1202 N N . LEU A 1 151 ? -8.998 8.356 8.047 1.00 95.06 151 LEU A N 1
ATOM 1203 C CA . LEU A 1 151 ? -10.395 8.692 7.762 1.00 95.06 151 LEU A CA 1
ATOM 1204 C C . LEU A 1 151 ? -11.258 8.909 9.021 1.00 95.06 151 LEU A C 1
ATOM 1206 O O . LEU A 1 151 ? -12.468 9.085 8.895 1.00 95.06 151 LEU A O 1
ATOM 1210 N N . LYS A 1 152 ? -10.674 8.879 10.229 1.00 95.88 152 LYS A N 1
ATOM 1211 C CA . LYS A 1 152 ? -11.370 8.978 11.529 1.00 95.88 152 LYS A CA 1
ATOM 1212 C C . LYS A 1 152 ? -12.440 7.898 11.761 1.00 95.88 152 LYS A C 1
ATOM 1214 O O . LYS A 1 152 ? -13.301 8.045 12.623 1.00 95.88 152 LYS A O 1
ATOM 1219 N N . ARG A 1 153 ? -12.366 6.781 11.037 1.00 97.31 153 ARG A N 1
ATOM 1220 C CA . ARG A 1 153 ? -13.285 5.637 11.126 1.00 97.31 153 ARG A CA 1
ATOM 1221 C C . ARG A 1 153 ? -12.748 4.607 12.129 1.00 97.31 153 ARG A C 1
ATOM 1223 O O . ARG A 1 153 ? -12.267 3.543 11.743 1.00 97.31 153 ARG A O 1
ATOM 1230 N N . LYS A 1 154 ? -12.776 4.956 13.421 1.00 96.69 154 LYS A N 1
ATOM 1231 C CA . LYS A 1 154 ? -12.098 4.200 14.494 1.00 96.69 154 LYS A CA 1
ATOM 1232 C C . LYS A 1 154 ? -12.576 2.748 14.623 1.00 96.69 154 LYS A C 1
ATOM 1234 O O . LYS A 1 154 ? -11.738 1.861 14.740 1.00 96.69 154 LYS A O 1
ATOM 1239 N N . ASP A 1 155 ? -13.877 2.493 14.515 1.00 97.75 155 ASP A N 1
ATOM 1240 C CA . ASP A 1 155 ? -14.423 1.136 14.677 1.00 97.75 155 ASP A CA 1
ATOM 1241 C C . ASP A 1 155 ? -13.949 0.186 13.572 1.00 97.75 155 ASP A C 1
ATOM 1243 O O . ASP A 1 155 ? -13.583 -0.959 13.830 1.00 97.75 155 ASP A O 1
ATOM 1247 N N . MET A 1 156 ? -13.892 0.677 12.330 1.00 98.38 156 MET A N 1
ATOM 1248 C CA . MET A 1 156 ? -13.355 -0.098 11.209 1.00 98.38 156 MET A CA 1
ATOM 1249 C C . MET A 1 156 ? -11.844 -0.294 11.338 1.00 98.38 156 MET A C 1
ATOM 1251 O O . MET A 1 156 ? -11.348 -1.378 11.052 1.00 98.38 156 MET A O 1
ATOM 1255 N N . ALA A 1 157 ? -11.112 0.711 11.828 1.00 98.25 157 ALA A N 1
ATOM 1256 C CA . ALA A 1 157 ? -9.690 0.551 12.111 1.00 98.25 157 ALA A CA 1
ATOM 1257 C C . ALA A 1 157 ? -9.432 -0.551 13.152 1.00 98.25 157 ALA A C 1
ATOM 1259 O O . ALA A 1 157 ? -8.561 -1.391 12.939 1.00 98.25 157 ALA A O 1
ATOM 1260 N N . ALA A 1 158 ? -10.202 -0.579 14.245 1.00 98.38 158 ALA A N 1
ATOM 1261 C CA . ALA A 1 158 ? -10.068 -1.593 15.287 1.00 98.38 158 ALA A CA 1
ATOM 1262 C C . ALA A 1 158 ? -10.304 -3.012 14.745 1.00 98.38 158 ALA A C 1
ATOM 1264 O O . ALA A 1 158 ? -9.459 -3.884 14.950 1.00 98.38 158 ALA A O 1
ATOM 1265 N N . LYS A 1 159 ? -11.383 -3.211 13.972 1.00 98.38 159 LYS A N 1
ATOM 1266 C CA . LYS A 1 159 ? -11.696 -4.496 13.323 1.00 98.38 159 LYS A CA 1
ATOM 1267 C C . LYS A 1 159 ? -10.560 -4.994 12.429 1.00 98.38 159 LYS A C 1
ATOM 1269 O O . LYS A 1 159 ? -10.197 -6.164 12.481 1.00 98.38 159 LYS A O 1
ATOM 1274 N N . GLU A 1 160 ? -9.967 -4.108 11.636 1.00 98.38 160 GLU A N 1
ATOM 1275 C CA . GLU A 1 160 ? -8.866 -4.481 10.744 1.00 98.38 160 GLU A CA 1
ATOM 1276 C C . GLU A 1 160 ? -7.565 -4.767 11.502 1.00 98.38 160 GLU A C 1
ATOM 1278 O O . GLU A 1 160 ? -6.839 -5.699 11.157 1.00 98.38 160 GLU A O 1
ATOM 1283 N N . TYR A 1 161 ? -7.269 -4.035 12.580 1.00 98.25 161 TYR A N 1
ATOM 1284 C CA . TYR A 1 161 ? -6.141 -4.390 13.443 1.00 98.25 161 TYR A CA 1
ATOM 1285 C C . TYR A 1 161 ? -6.321 -5.783 14.060 1.00 98.25 161 TYR A C 1
ATOM 1287 O O . TYR A 1 161 ? -5.375 -6.571 14.064 1.00 98.25 161 TYR A O 1
ATOM 1295 N N . GLU A 1 162 ? -7.522 -6.104 14.544 1.00 98.06 162 GLU A N 1
ATOM 1296 C CA . GLU A 1 162 ? -7.862 -7.423 15.093 1.00 98.06 162 GLU A CA 1
ATOM 1297 C C . GLU A 1 162 ? -7.732 -8.530 14.038 1.00 98.06 162 GLU A C 1
ATOM 1299 O O . GLU A 1 162 ? -7.078 -9.545 14.292 1.00 98.06 162 GLU A O 1
ATOM 1304 N N . ALA A 1 163 ? -8.245 -8.309 12.825 1.00 97.00 163 ALA A N 1
ATOM 1305 C CA . ALA A 1 163 ? -8.090 -9.240 11.707 1.00 97.00 163 ALA A CA 1
ATOM 1306 C C . ALA A 1 163 ? -6.609 -9.480 11.353 1.00 97.00 163 ALA A C 1
ATOM 1308 O O . ALA A 1 163 ? -6.168 -10.621 11.192 1.00 97.00 163 ALA A O 1
ATOM 1309 N N . GLY A 1 164 ? -5.796 -8.418 11.321 1.00 95.50 164 GLY A N 1
ATOM 1310 C CA . GLY A 1 164 ? -4.353 -8.518 11.089 1.00 95.50 164 GLY A CA 1
ATOM 1311 C C . GLY A 1 164 ? -3.607 -9.295 12.180 1.00 95.50 164 GLY A C 1
ATOM 1312 O O . GLY A 1 164 ? -2.629 -9.986 11.884 1.00 95.50 164 GLY A O 1
ATOM 1313 N N . LEU A 1 165 ? -4.069 -9.218 13.433 1.00 96.00 165 LEU A N 1
ATOM 1314 C CA . LEU A 1 165 ? -3.535 -9.999 14.553 1.00 96.00 165 LEU A CA 1
ATOM 1315 C C . LEU A 1 165 ? -3.902 -11.486 14.458 1.00 96.00 165 LEU A C 1
ATOM 1317 O O . LEU A 1 165 ? -3.070 -12.326 14.806 1.00 96.00 165 LEU A O 1
ATOM 1321 N N . ALA A 1 166 ? -5.099 -11.795 13.955 1.00 95.00 166 ALA A N 1
ATOM 1322 C CA . ALA A 1 166 ? -5.607 -13.157 13.783 1.00 95.00 166 ALA A CA 1
ATOM 1323 C C . ALA A 1 166 ? -5.019 -13.899 12.565 1.00 95.00 166 ALA A C 1
ATOM 1325 O O . ALA A 1 166 ? -5.122 -15.121 12.477 1.00 95.00 166 ALA A O 1
ATOM 1326 N N . CYS A 1 167 ? -4.385 -13.190 11.627 1.00 91.00 167 CYS A N 1
ATOM 1327 C CA . CYS A 1 167 ? -3.775 -13.793 10.441 1.00 91.00 167 CYS A CA 1
ATOM 1328 C C . CYS A 1 167 ? -2.716 -14.866 10.789 1.00 91.00 167 CYS A C 1
ATOM 1330 O O . CYS A 1 167 ? -1.948 -14.686 11.736 1.00 91.00 167 CYS A O 1
ATOM 1332 N N . PRO A 1 168 ? -2.573 -15.944 9.998 1.00 89.69 168 PRO A N 1
ATOM 1333 C CA . PRO A 1 168 ? -1.508 -16.931 10.186 1.00 89.69 168 PRO A CA 1
ATOM 1334 C C . PRO A 1 168 ? -0.110 -16.333 9.936 1.00 89.69 168 PRO A C 1
ATOM 1336 O O . PRO A 1 168 ? 0.072 -15.461 9.083 1.00 89.69 168 PRO A O 1
ATOM 1339 N N . ASP A 1 169 ? 0.908 -16.823 10.650 1.00 86.12 169 ASP A N 1
ATOM 1340 C CA . ASP A 1 169 ? 2.301 -16.389 10.466 1.00 86.12 169 ASP A CA 1
ATOM 1341 C C . ASP A 1 169 ? 2.926 -17.033 9.220 1.00 86.12 169 ASP A C 1
ATOM 1343 O O . ASP A 1 169 ? 3.660 -18.012 9.290 1.00 86.12 169 ASP A O 1
ATOM 1347 N N . ARG A 1 170 ? 2.609 -16.472 8.048 1.00 81.44 170 ARG A N 1
ATOM 1348 C CA . ARG A 1 170 ? 3.091 -16.967 6.744 1.00 81.44 170 ARG A CA 1
ATOM 1349 C C . ARG A 1 170 ? 4.455 -16.419 6.327 1.00 81.44 170 ARG A C 1
ATOM 1351 O O . ARG A 1 170 ? 5.090 -16.972 5.437 1.00 81.44 170 ARG A O 1
ATOM 1358 N N . THR A 1 171 ? 4.899 -15.312 6.920 1.00 78.81 171 THR A N 1
ATOM 1359 C CA . THR A 1 171 ? 6.185 -14.679 6.592 1.00 78.81 171 THR A CA 1
ATOM 1360 C C . THR A 1 171 ? 6.936 -14.299 7.861 1.00 78.81 171 THR A C 1
ATOM 1362 O O . THR A 1 171 ? 6.326 -13.984 8.883 1.00 78.81 171 THR A O 1
ATOM 1365 N N . SER A 1 172 ? 8.267 -14.219 7.782 1.00 79.62 172 SER A N 1
ATOM 1366 C CA . SER A 1 172 ? 9.112 -13.727 8.885 1.00 79.62 172 SER A CA 1
ATOM 1367 C C . SER A 1 172 ? 8.770 -12.292 9.316 1.00 79.62 172 SER A C 1
ATOM 1369 O O . SER A 1 172 ? 9.079 -11.870 10.431 1.00 79.62 172 SER A O 1
ATOM 1371 N N . MET A 1 173 ? 8.083 -11.534 8.455 1.00 82.50 173 MET A N 1
ATOM 1372 C CA . MET A 1 173 ? 7.634 -10.172 8.729 1.00 82.50 173 MET A CA 1
ATOM 1373 C C . MET A 1 173 ? 6.294 -10.110 9.478 1.00 82.50 173 MET A C 1
ATOM 1375 O O . MET A 1 173 ? 5.998 -9.066 10.066 1.00 82.50 173 MET A O 1
ATOM 1379 N N . CYS A 1 174 ? 5.510 -11.196 9.521 1.00 84.19 174 CYS A N 1
ATOM 1380 C CA . CYS A 1 174 ? 4.200 -11.234 10.183 1.00 84.19 174 CYS A CA 1
ATOM 1381 C C . CYS A 1 174 ? 4.290 -10.827 11.657 1.00 84.19 174 CYS A C 1
ATOM 1383 O O . CYS A 1 174 ? 3.544 -9.950 12.087 1.00 84.19 174 CYS A O 1
ATOM 1385 N N . SER A 1 175 ? 5.281 -11.334 12.397 1.00 88.69 175 SER A N 1
ATOM 1386 C CA . SER A 1 175 ? 5.520 -10.941 13.794 1.00 88.69 175 SER A CA 1
ATOM 1387 C C . SER A 1 175 ? 5.713 -9.421 13.952 1.00 88.69 175 SER A C 1
ATOM 1389 O O . SER A 1 175 ? 5.125 -8.788 14.834 1.00 88.69 175 SER A O 1
ATOM 1391 N N . ARG A 1 176 ? 6.444 -8.781 13.026 1.00 90.38 176 ARG A N 1
ATOM 1392 C CA . ARG A 1 176 ? 6.635 -7.318 13.023 1.00 90.38 176 ARG A CA 1
ATOM 1393 C C . ARG A 1 176 ? 5.355 -6.554 12.687 1.00 90.38 176 ARG A C 1
ATOM 1395 O O . ARG A 1 176 ? 5.153 -5.460 13.220 1.00 90.38 176 ARG A O 1
ATOM 1402 N N . PHE A 1 177 ? 4.522 -7.065 11.782 1.00 93.50 177 PHE A N 1
ATOM 1403 C CA . PHE A 1 177 ? 3.243 -6.438 11.434 1.00 93.50 177 PHE A CA 1
ATOM 1404 C C . PHE A 1 177 ? 2.234 -6.569 12.572 1.00 93.50 177 PHE A C 1
ATOM 1406 O O . PHE A 1 177 ? 1.687 -5.557 13.002 1.00 93.50 177 PHE A O 1
ATOM 1413 N N . LYS A 1 178 ? 2.088 -7.765 13.147 1.00 93.69 178 LYS A N 1
ATOM 1414 C CA . LYS A 1 178 ? 1.240 -8.022 14.316 1.00 93.69 178 LYS A CA 1
ATOM 1415 C C . LYS A 1 178 ? 1.665 -7.200 15.528 1.00 93.69 178 LYS A C 1
ATOM 1417 O O . LYS A 1 178 ? 0.831 -6.578 16.173 1.00 93.69 178 LYS A O 1
ATOM 1422 N N . GLY A 1 179 ? 2.967 -7.106 15.804 1.00 94.44 179 GLY A N 1
ATOM 1423 C CA . GLY A 1 179 ? 3.473 -6.261 16.887 1.00 94.44 179 GLY A CA 1
ATOM 1424 C C . GLY A 1 179 ? 3.145 -4.774 16.698 1.00 94.44 179 GLY A C 1
ATOM 1425 O O . GLY A 1 179 ? 2.879 -4.078 17.675 1.00 94.44 179 GLY A O 1
ATOM 1426 N N . ARG A 1 180 ? 3.131 -4.276 15.451 1.00 94.69 180 ARG A N 1
ATOM 1427 C CA . ARG A 1 180 ? 2.659 -2.916 15.138 1.00 94.69 180 ARG A CA 1
ATOM 1428 C C . ARG A 1 180 ? 1.148 -2.790 15.314 1.00 94.69 180 ARG A C 1
ATOM 1430 O O . ARG A 1 180 ? 0.727 -1.882 16.017 1.00 94.69 180 ARG A O 1
ATOM 1437 N N . ALA A 1 181 ? 0.375 -3.721 14.757 1.00 95.81 181 ALA A N 1
ATOM 1438 C CA . ALA A 1 181 ? -1.081 -3.744 14.879 1.00 95.81 181 ALA A CA 1
ATOM 1439 C C . ALA A 1 181 ? -1.532 -3.740 16.345 1.00 95.81 181 ALA A C 1
ATOM 1441 O O . ALA A 1 181 ? -2.383 -2.941 16.710 1.00 95.81 181 ALA A O 1
ATOM 1442 N N . ARG A 1 182 ? -0.904 -4.555 17.205 1.00 97.00 182 ARG A N 1
ATOM 1443 C CA . ARG A 1 182 ? -1.217 -4.625 18.640 1.00 97.00 182 ARG A CA 1
ATOM 1444 C C . ARG A 1 182 ? -1.039 -3.277 19.334 1.00 97.00 182 ARG A C 1
ATOM 1446 O O . ARG A 1 182 ? -1.978 -2.777 19.938 1.00 97.00 182 ARG A O 1
ATOM 1453 N N . ARG A 1 183 ? 0.142 -2.666 19.189 1.00 96.25 183 ARG A N 1
ATOM 1454 C CA . ARG A 1 183 ? 0.440 -1.367 19.813 1.00 96.25 183 ARG A CA 1
ATOM 1455 C C . ARG A 1 183 ? -0.472 -0.256 19.302 1.00 96.25 183 ARG A C 1
ATOM 1457 O O . ARG A 1 183 ? -0.871 0.618 20.061 1.00 96.25 183 ARG A O 1
ATOM 1464 N N . GLU A 1 184 ? -0.757 -0.255 18.004 1.00 96.75 184 GLU A N 1
ATOM 1465 C CA . GLU A 1 184 ? -1.641 0.740 17.397 1.00 96.75 184 GLU A CA 1
ATOM 1466 C C . GLU A 1 184 ? -3.092 0.547 17.858 1.00 96.75 184 GLU A C 1
ATOM 1468 O O . GLU A 1 184 ? -3.753 1.524 18.193 1.00 96.75 184 GLU A O 1
ATOM 1473 N N . LEU A 1 185 ? -3.567 -0.693 17.977 1.00 97.62 185 LEU A N 1
ATOM 1474 C CA . LEU A 1 185 ? -4.894 -1.003 18.505 1.00 97.62 185 LEU A CA 1
ATOM 1475 C C . LEU A 1 185 ? -5.051 -0.595 19.975 1.00 97.62 185 LEU A C 1
ATOM 1477 O O . LEU A 1 185 ? -6.064 -0.000 20.335 1.00 97.62 185 LEU A O 1
ATOM 1481 N N . GLU A 1 186 ? -4.056 -0.884 20.815 1.00 97.06 186 GLU A N 1
ATOM 1482 C CA . GLU A 1 186 ? -4.039 -0.476 22.228 1.00 97.06 186 GLU A CA 1
ATOM 1483 C C . GLU A 1 186 ? -4.181 1.043 22.364 1.00 97.06 186 GLU A C 1
ATOM 1485 O O . GLU A 1 186 ? -5.053 1.523 23.086 1.00 97.06 186 GLU A O 1
ATOM 1490 N N . ARG A 1 187 ? -3.397 1.806 21.594 1.00 96.12 187 ARG A N 1
ATOM 1491 C CA . ARG A 1 187 ? -3.481 3.273 21.567 1.00 96.12 187 ARG A CA 1
ATOM 1492 C C . ARG A 1 187 ? -4.823 3.783 21.073 1.00 96.12 187 ARG A C 1
ATOM 1494 O O . ARG A 1 187 ? -5.395 4.682 21.680 1.00 96.12 187 ARG A O 1
ATOM 1501 N N . LEU A 1 188 ? -5.340 3.194 19.993 1.00 96.12 188 LEU A N 1
ATOM 1502 C CA . LEU A 1 188 ? -6.641 3.564 19.446 1.00 96.12 188 LEU A CA 1
ATOM 1503 C C . LEU A 1 188 ? -7.747 3.394 20.500 1.00 96.12 188 LEU A C 1
ATOM 1505 O O . LEU A 1 188 ? -8.599 4.273 20.634 1.00 96.12 188 LEU A O 1
ATOM 1509 N N . ARG A 1 189 ? -7.707 2.293 21.263 1.00 96.31 189 ARG A N 1
ATOM 1510 C CA . ARG A 1 189 ? -8.646 2.000 22.360 1.00 96.31 189 ARG A CA 1
ATOM 1511 C C . ARG A 1 189 ? -8.451 2.914 23.571 1.00 96.31 189 ARG A C 1
ATOM 1513 O O . ARG A 1 189 ? -9.432 3.266 24.211 1.00 96.31 189 ARG A O 1
ATOM 1520 N N . ALA A 1 190 ? -7.222 3.349 23.838 1.00 95.75 190 ALA A N 1
ATOM 1521 C CA . ALA A 1 190 ? -6.912 4.354 24.855 1.00 95.75 190 ALA A CA 1
ATOM 1522 C C . ALA A 1 190 ? -7.312 5.790 24.447 1.00 95.75 190 ALA A C 1
ATOM 1524 O O . ALA A 1 190 ? -7.120 6.727 25.216 1.00 95.75 190 ALA A O 1
ATOM 1525 N N . GLY A 1 191 ? -7.853 5.990 23.239 1.00 92.94 191 GLY A N 1
ATOM 1526 C CA . GLY A 1 191 ? -8.214 7.314 22.727 1.00 92.94 191 GLY A CA 1
ATOM 1527 C C . GLY A 1 191 ? -7.027 8.140 22.219 1.00 92.94 191 GLY A C 1
ATOM 1528 O O . GLY A 1 191 ? -7.220 9.289 21.823 1.00 92.94 191 GLY A O 1
ATOM 1529 N N . GLU A 1 192 ? -5.827 7.561 22.176 1.00 92.62 192 GLU A N 1
ATOM 1530 C CA . GLU A 1 192 ? -4.612 8.188 21.655 1.00 92.62 192 GLU A CA 1
ATOM 1531 C C . GLU A 1 192 ? -4.561 8.142 20.116 1.00 92.62 192 GLU A C 1
ATOM 1533 O O . GLU A 1 192 ? -5.278 7.367 19.480 1.00 92.62 192 GLU A O 1
ATOM 1538 N N . ASP A 1 193 ? -3.678 8.937 19.491 1.00 88.94 193 ASP A N 1
ATOM 1539 C CA . ASP A 1 193 ? -3.349 8.742 18.071 1.00 88.94 193 ASP A CA 1
ATOM 1540 C C . ASP A 1 193 ? -2.529 7.449 17.913 1.00 88.94 193 ASP A C 1
ATOM 1542 O O . ASP A 1 193 ? -1.381 7.372 18.381 1.00 88.94 193 ASP A O 1
ATOM 1546 N N . PRO A 1 194 ? -3.077 6.417 17.247 1.00 87.31 194 PRO A N 1
ATOM 1547 C CA . PRO A 1 194 ? -2.384 5.148 17.118 1.00 87.31 194 PRO A CA 1
ATOM 1548 C C . PRO A 1 194 ? -1.164 5.252 16.197 1.00 87.31 194 PRO A C 1
ATOM 1550 O O . PRO A 1 194 ? -0.155 4.583 16.432 1.00 87.31 194 PRO A O 1
ATOM 1553 N N . ILE A 1 195 ? -1.189 6.139 15.196 1.00 83.44 195 ILE A N 1
ATOM 1554 C CA . ILE A 1 195 ? -0.135 6.240 14.185 1.00 83.44 195 ILE A CA 1
ATOM 1555 C C . ILE A 1 195 ? 0.819 7.372 14.560 1.00 83.44 195 ILE A C 1
ATOM 1557 O O . ILE A 1 195 ? 0.826 8.439 13.944 1.00 83.44 195 ILE A O 1
ATOM 1561 N N . ARG A 1 196 ? 1.705 7.111 15.528 1.00 64.81 196 ARG A N 1
ATOM 1562 C CA . ARG A 1 196 ? 2.895 7.954 15.712 1.00 64.81 196 ARG A CA 1
ATOM 1563 C C . ARG A 1 196 ? 3.849 7.723 14.546 1.00 64.81 196 ARG A C 1
ATOM 1565 O O . ARG A 1 196 ? 4.664 6.799 14.576 1.00 64.81 196 ARG A O 1
ATOM 1572 N N . TYR A 1 197 ? 3.776 8.563 13.520 1.00 54.31 197 TYR A N 1
ATOM 1573 C CA . TYR A 1 197 ? 4.877 8.644 12.575 1.00 54.31 197 TYR A CA 1
ATOM 1574 C C . TYR A 1 197 ? 6.093 9.225 13.300 1.00 54.31 197 TYR A C 1
ATOM 1576 O O . TYR A 1 197 ? 6.067 10.359 13.763 1.00 54.31 197 TYR A O 1
ATOM 1584 N N . ARG A 1 198 ? 7.187 8.463 13.353 1.00 39.62 198 ARG A N 1
ATOM 1585 C CA . ARG A 1 198 ? 8.523 9.031 13.542 1.00 39.62 198 ARG A CA 1
ATOM 1586 C C . ARG A 1 198 ? 8.995 9.521 12.166 1.00 39.62 198 ARG A C 1
ATOM 1588 O O . ARG A 1 198 ? 9.896 8.933 11.583 1.00 39.62 198 ARG A O 1
ATOM 1595 N N . TYR A 1 199 ? 8.312 10.511 11.589 1.00 36.66 199 TYR A N 1
ATOM 1596 C CA . TYR A 1 199 ? 8.978 11.354 10.598 1.00 36.66 199 TYR A CA 1
ATOM 1597 C C . TYR A 1 199 ? 9.863 12.289 11.413 1.00 36.66 199 TYR A C 1
ATOM 1599 O O . TYR A 1 199 ? 9.397 12.873 12.388 1.00 36.66 199 TYR A O 1
ATOM 1607 N N . GLY A 1 200 ? 11.158 12.267 11.111 1.00 30.53 200 GLY A N 1
ATOM 1608 C CA . GLY A 1 200 ? 12.181 12.938 11.893 1.00 30.53 200 GLY A CA 1
ATOM 1609 C C . GLY A 1 200 ? 11.901 14.421 12.101 1.00 30.53 200 GLY A C 1
ATOM 1610 O O . GLY A 1 200 ? 11.176 15.056 11.336 1.00 30.53 200 GLY A O 1
ATOM 1611 N N . ALA A 1 201 ? 12.520 14.917 13.167 1.00 31.47 201 ALA A N 1
ATOM 1612 C CA . ALA A 1 201 ? 12.862 16.309 13.373 1.00 31.47 201 ALA A CA 1
ATOM 1613 C C . ALA A 1 201 ? 13.201 17.019 12.052 1.00 31.47 201 ALA A C 1
ATOM 1615 O O . ALA A 1 201 ? 13.910 16.482 11.200 1.00 31.47 201 ALA A O 1
ATOM 1616 N N . GLY A 1 202 ? 12.663 18.218 11.918 1.00 31.77 202 GLY A N 1
ATOM 1617 C CA . GLY A 1 202 ? 12.813 19.090 10.769 1.00 31.77 202 GLY A CA 1
ATOM 1618 C C . GLY A 1 202 ? 11.948 20.313 11.001 1.00 31.77 202 GLY A C 1
ATOM 1619 O O . GLY A 1 202 ? 10.901 20.458 10.370 1.00 31.77 202 GLY A O 1
ATOM 1620 N N . GLU A 1 203 ? 12.357 21.101 11.996 1.00 29.30 203 GLU A N 1
ATOM 1621 C CA . GLU A 1 203 ? 12.309 22.560 11.870 1.00 29.30 203 GLU A CA 1
ATOM 1622 C C . GLU A 1 203 ? 12.981 22.990 10.554 1.00 29.30 203 GLU A C 1
ATOM 1624 O O . GLU A 1 203 ? 13.942 22.301 10.127 1.00 29.30 203 GLU A O 1
#

Radius of gyration: 18.41 Å; chains: 1; bounding box: 47×42×45 Å

Sequence (203 aa):
MNVGDHVDYRAKDHEERMLGHVLKAEQYLKKALAINPNDSRTRFLNSAIIGRQGREANRRKQVALAKTVRVEIDKAIEFDPGNDMAWHALAFWHKTLAEVGGAKRFFGSIIYGSIPRGSYDEAVKGFQKAISLNPGYCNHHLELARTYVRLKRKDMAAKEYEAGLACPDRTSMCSRFKGRARRELERLRAGEDPIRYRYGAGE

pLDDT: mean 86.3, std 15.72, range [29.3, 98.69]

Secondary structure (DSSP, 8-state):
--------HHHHHHHHHHHHHHHHHHHHHHHHHHH-TT-HHHHHHHHHHHHHHHHTS-HHHHHHHHHHHHHHHHHHHHH-TT-HHHHHHHHHHHHHHHHS-HHHHHHHHHHHS-PPP--HHHHHHHHHHHHHH-TT-HHHHHHHHHHHHHTT-HHHHHHHHHHHHHS---STTHHHHHHHHHHHHHHHHTTS-S---------

Foldseek 3Di:
DDPDDPPPVVVVVVVVVVVVVLVVLLVVLVVVCVVPVQQLVSLLSNLVSLCVVLVPDDLLSVQVSLVSSQVSLVSSCVSPVLPLSSLQSQLVSLLVQCVCDPVNQVVSCVVRNHRDHHDLVSSLVSLVSSCVSPVQALVSLLVNLVSCVVVVVLVSSLVSLVSSLVHDCPDPCSVVSNVLSVQLNVQSVVVHRSDPDCPDDDD